Protein AF-A0A7W9YHE8-F1 (afdb_monomer)

Structure (mmCIF, N/CA/C/O backbone):
data_AF-A0A7W9YHE8-F1
#
_entry.id   AF-A0A7W9YHE8-F1
#
loop_
_atom_site.group_PDB
_atom_site.id
_atom_site.type_symbol
_atom_site.label_atom_id
_atom_site.label_alt_id
_atom_site.label_comp_id
_atom_site.label_asym_id
_atom_site.label_entity_id
_atom_site.label_seq_id
_atom_site.pdbx_PDB_ins_code
_atom_site.Cartn_x
_atom_site.Cartn_y
_atom_site.Cartn_z
_atom_site.occupancy
_atom_site.B_iso_or_equiv
_atom_site.auth_seq_id
_atom_site.auth_comp_id
_atom_site.auth_asym_id
_atom_site.auth_atom_id
_atom_site.pdbx_PDB_model_num
ATOM 1 N N . MET A 1 1 ? -5.578 8.410 -25.999 1.00 60.19 1 MET A N 1
ATOM 2 C CA . MET A 1 1 ? -4.246 8.838 -26.480 1.00 60.19 1 MET A CA 1
ATOM 3 C C . MET A 1 1 ? -3.222 8.253 -25.526 1.00 60.19 1 MET A C 1
ATOM 5 O O . MET A 1 1 ? -3.368 8.480 -24.333 1.00 60.19 1 MET A O 1
ATOM 9 N N . VAL A 1 2 ? -2.273 7.448 -26.011 1.00 76.50 2 VAL A N 1
ATOM 10 C CA . VAL A 1 2 ? -1.181 6.925 -25.172 1.00 76.50 2 VAL A CA 1
ATOM 11 C C . VAL A 1 2 ? -0.168 8.052 -24.994 1.00 76.50 2 VAL A C 1
ATOM 13 O O . VAL A 1 2 ? 0.344 8.578 -25.980 1.00 76.50 2 VAL A O 1
ATOM 16 N N . GLN A 1 3 ? 0.066 8.475 -23.753 1.00 88.31 3 GLN A N 1
ATOM 17 C CA . GLN A 1 3 ? 1.071 9.491 -23.456 1.00 88.31 3 GLN A CA 1
ATOM 18 C C . GLN A 1 3 ? 2.448 8.824 -23.458 1.00 88.31 3 GLN A C 1
ATOM 20 O O . GLN A 1 3 ? 2.755 8.028 -22.573 1.00 88.31 3 GLN A O 1
ATOM 25 N N . LEU A 1 4 ? 3.253 9.124 -24.479 1.00 93.69 4 LEU A N 1
ATOM 26 C CA . LEU A 1 4 ? 4.627 8.639 -24.576 1.00 93.69 4 LEU A CA 1
ATOM 27 C C . LEU A 1 4 ? 5.513 9.336 -23.538 1.00 93.69 4 LEU A C 1
ATOM 29 O O . LEU A 1 4 ? 5.332 10.525 -23.266 1.00 93.69 4 LEU A O 1
ATOM 33 N N . VAL A 1 5 ? 6.478 8.600 -22.989 1.00 94.50 5 VAL A N 1
ATOM 34 C CA . VAL A 1 5 ? 7.350 9.073 -21.904 1.00 94.50 5 VAL A CA 1
ATOM 35 C C . VAL A 1 5 ? 8.817 8.788 -22.197 1.00 94.50 5 VAL A C 1
ATOM 37 O O . VAL A 1 5 ? 9.145 7.817 -22.882 1.00 94.50 5 VAL A O 1
ATOM 40 N N . THR A 1 6 ? 9.725 9.605 -21.664 1.00 94.12 6 THR A N 1
ATOM 41 C CA . THR A 1 6 ? 11.155 9.250 -21.648 1.00 94.12 6 THR A CA 1
ATOM 42 C C . THR A 1 6 ? 11.430 8.232 -20.543 1.00 94.12 6 THR A C 1
ATOM 44 O O . THR A 1 6 ? 10.640 8.061 -19.610 1.00 94.12 6 THR A O 1
ATOM 47 N N . LEU A 1 7 ? 12.579 7.548 -20.602 1.00 89.94 7 LEU A N 1
ATOM 48 C CA . LEU A 1 7 ? 12.983 6.639 -19.520 1.00 89.94 7 LEU A CA 1
ATOM 49 C C . LEU A 1 7 ? 13.120 7.360 -18.174 1.00 89.94 7 LEU A C 1
ATOM 51 O O . LEU A 1 7 ? 12.849 6.748 -17.145 1.00 89.94 7 LEU A O 1
ATOM 55 N N . ALA A 1 8 ? 13.522 8.634 -18.175 1.00 90.75 8 ALA A N 1
ATOM 56 C CA . ALA A 1 8 ? 13.624 9.444 -16.966 1.00 90.75 8 ALA A CA 1
ATOM 57 C C . ALA A 1 8 ? 12.246 9.729 -16.355 1.00 90.75 8 ALA A C 1
ATOM 59 O O . ALA A 1 8 ? 12.046 9.490 -15.165 1.00 90.75 8 ALA A O 1
ATOM 60 N N . GLU A 1 9 ? 11.279 10.161 -17.168 1.00 91.88 9 GLU A N 1
ATOM 61 C CA . GLU A 1 9 ? 9.898 10.380 -16.719 1.00 91.88 9 GLU A CA 1
ATOM 62 C C . GLU A 1 9 ? 9.256 9.088 -16.214 1.00 91.88 9 GLU A C 1
ATOM 64 O O . GLU A 1 9 ? 8.644 9.070 -15.147 1.00 91.88 9 GLU A O 1
ATOM 69 N N . TYR A 1 10 ? 9.445 7.989 -16.946 1.00 91.06 10 TYR A N 1
ATOM 70 C CA . TYR A 1 10 ? 8.961 6.678 -16.533 1.00 91.06 10 TYR A CA 1
ATOM 71 C C . TYR A 1 10 ? 9.583 6.241 -15.201 1.00 91.06 10 TYR A C 1
ATOM 73 O O . TYR A 1 10 ? 8.877 5.795 -14.294 1.00 91.06 10 TYR A O 1
ATOM 81 N N . ALA A 1 11 ? 10.904 6.379 -15.061 1.00 88.62 11 ALA A N 1
ATOM 82 C CA . ALA A 1 11 ? 11.611 6.003 -13.847 1.00 88.62 11 ALA A CA 1
ATOM 83 C C . ALA A 1 11 ? 11.129 6.828 -12.648 1.00 88.62 11 ALA A C 1
ATOM 85 O O . ALA A 1 11 ? 10.842 6.248 -11.601 1.00 88.62 11 ALA A O 1
ATOM 86 N N . ALA A 1 12 ? 10.947 8.140 -12.810 1.00 87.00 12 ALA A N 1
ATOM 87 C CA . ALA A 1 12 ? 10.383 9.004 -11.779 1.00 87.00 12 ALA A CA 1
ATOM 88 C C . ALA A 1 12 ? 8.958 8.571 -11.391 1.00 87.00 12 ALA A C 1
ATOM 90 O O . ALA A 1 12 ? 8.679 8.366 -10.211 1.00 87.00 12 ALA A O 1
ATOM 91 N N . ALA A 1 13 ? 8.083 8.333 -12.373 1.00 85.94 13 ALA A N 1
ATOM 92 C CA . ALA A 1 13 ? 6.691 7.943 -12.138 1.00 85.94 13 ALA A CA 1
ATOM 93 C C . ALA A 1 13 ? 6.533 6.556 -11.487 1.00 85.94 13 ALA A C 1
ATOM 95 O O . ALA A 1 13 ? 5.549 6.300 -10.794 1.00 85.94 13 ALA A O 1
ATOM 96 N N . ARG A 1 14 ? 7.485 5.642 -11.713 1.00 85.00 14 ARG A N 1
ATOM 97 C CA . ARG A 1 14 ? 7.463 4.263 -11.191 1.00 85.00 14 ARG A CA 1
ATOM 98 C C . ARG A 1 14 ? 8.449 4.024 -10.049 1.00 85.00 14 ARG A C 1
ATOM 100 O O . ARG A 1 14 ? 8.719 2.869 -9.711 1.00 85.00 14 ARG A O 1
ATOM 107 N N . SER A 1 15 ? 8.999 5.086 -9.465 1.00 81.75 15 SER A N 1
ATOM 108 C CA . SER A 1 15 ? 9.891 4.988 -8.313 1.00 81.75 15 SER A CA 1
ATOM 109 C C . SER A 1 15 ? 9.106 4.582 -7.064 1.00 81.75 15 SER A C 1
ATOM 111 O O . SER A 1 15 ? 8.201 5.311 -6.668 1.00 81.75 15 SER A O 1
ATOM 113 N N . PRO A 1 16 ? 9.435 3.445 -6.419 1.00 70.88 16 PRO A N 1
ATOM 114 C CA . PRO A 1 16 ? 8.767 3.035 -5.185 1.00 70.88 16 PRO A CA 1
ATOM 115 C C . PRO A 1 16 ? 9.013 4.018 -4.044 1.00 70.88 16 PRO A C 1
ATOM 117 O O . PRO A 1 16 ? 8.164 4.187 -3.186 1.00 70.88 16 PRO A O 1
ATOM 120 N N . ASP A 1 17 ? 10.196 4.628 -4.025 1.00 72.00 17 ASP A N 1
ATOM 121 C CA . ASP A 1 17 ? 10.651 5.544 -2.991 1.00 72.00 17 ASP A CA 1
ATOM 122 C C . ASP A 1 17 ? 10.980 6.890 -3.659 1.00 72.00 17 ASP A C 1
ATOM 124 O O . ASP A 1 17 ? 11.891 6.930 -4.495 1.00 72.00 17 ASP A O 1
ATOM 128 N N . PRO A 1 18 ? 10.257 7.980 -3.343 1.00 66.31 18 PRO A N 1
ATOM 129 C CA . PRO A 1 18 ? 10.531 9.292 -3.922 1.00 66.31 18 PRO A CA 1
ATOM 130 C C . PRO A 1 18 ? 11.905 9.844 -3.510 1.00 66.31 18 PRO A C 1
ATOM 132 O O . PRO A 1 18 ? 12.471 10.651 -4.243 1.00 66.31 18 PRO A O 1
ATOM 135 N N . GLU A 1 19 ? 12.479 9.394 -2.387 1.00 72.06 19 GLU A N 1
ATOM 136 C CA . GLU A 1 19 ? 13.826 9.789 -1.952 1.00 72.06 19 GLU A CA 1
ATOM 137 C C . GLU A 1 19 ? 14.930 8.996 -2.668 1.00 72.06 19 GLU A C 1
ATOM 139 O O . GLU A 1 19 ? 16.095 9.400 -2.685 1.00 72.06 19 GLU A O 1
ATOM 144 N N . LYS A 1 20 ? 14.581 7.856 -3.274 1.00 74.38 20 LYS A N 1
ATOM 145 C CA . LYS A 1 20 ? 15.500 6.990 -4.025 1.00 74.38 20 LYS A CA 1
ATOM 146 C C . LYS A 1 20 ? 14.887 6.625 -5.371 1.00 74.38 20 LYS A C 1
ATOM 148 O O . LYS A 1 20 ? 14.496 5.466 -5.572 1.00 74.38 20 LYS A O 1
ATOM 153 N N . PRO A 1 21 ? 14.824 7.595 -6.300 1.00 78.06 21 PRO A N 1
ATOM 154 C CA . PRO A 1 21 ? 14.233 7.355 -7.596 1.00 78.06 21 PRO A CA 1
ATOM 155 C C . PRO A 1 21 ? 14.980 6.252 -8.348 1.00 78.06 21 PRO A C 1
ATOM 157 O O . PRO A 1 21 ? 16.188 6.043 -8.188 1.00 78.06 21 PRO A O 1
ATOM 160 N N . LEU A 1 22 ? 14.243 5.526 -9.182 1.00 82.50 22 LEU A N 1
ATOM 161 C CA . LEU A 1 22 ? 14.817 4.593 -10.135 1.00 82.50 22 LEU A CA 1
ATOM 162 C C . LEU A 1 22 ? 15.782 5.353 -11.048 1.00 82.50 22 LEU A C 1
ATOM 164 O O . LEU A 1 22 ? 15.432 6.358 -11.656 1.00 82.50 22 LEU A O 1
ATOM 168 N N . ASP A 1 23 ? 17.005 4.846 -11.153 1.00 87.88 23 ASP A N 1
ATOM 169 C CA . ASP A 1 23 ? 18.007 5.389 -12.064 1.00 87.88 23 ASP A CA 1
ATOM 170 C C . ASP A 1 23 ? 17.646 4.987 -13.513 1.00 87.88 23 ASP A C 1
ATOM 172 O O . ASP A 1 23 ? 17.607 3.783 -13.816 1.00 87.88 23 ASP A O 1
ATOM 176 N N . PRO A 1 24 ? 17.382 5.954 -14.415 1.00 88.19 24 PRO A N 1
ATOM 177 C CA . PRO A 1 24 ? 16.965 5.672 -15.786 1.00 88.19 24 PRO A CA 1
ATOM 178 C C . PRO A 1 24 ? 18.052 4.974 -16.613 1.00 88.19 24 PRO A C 1
ATOM 180 O O . PRO A 1 24 ? 17.736 4.120 -17.444 1.00 88.19 24 PRO A O 1
ATOM 183 N N . GLU A 1 25 ? 19.334 5.244 -16.361 1.00 87.88 25 GLU A N 1
ATOM 184 C CA . GLU A 1 25 ? 20.444 4.574 -17.046 1.00 87.88 25 GLU A CA 1
ATOM 185 C C . GLU A 1 25 ? 20.609 3.138 -16.551 1.00 87.88 25 GLU A C 1
ATOM 187 O O . GLU A 1 25 ? 20.833 2.205 -17.335 1.00 87.88 25 GLU A O 1
ATOM 192 N N . LYS A 1 26 ? 20.416 2.914 -15.249 1.00 86.38 26 LYS A N 1
ATOM 193 C CA . LYS A 1 26 ? 20.365 1.558 -14.692 1.00 86.38 26 LYS A CA 1
ATOM 194 C C . LYS A 1 26 ? 19.180 0.770 -15.246 1.00 86.38 26 LYS A C 1
ATOM 196 O O . LYS A 1 26 ? 19.348 -0.410 -15.577 1.00 86.38 26 LYS A O 1
ATOM 201 N N . LEU A 1 27 ? 18.014 1.403 -15.378 1.00 86.00 27 LEU A N 1
ATOM 202 C CA . LEU A 1 27 ? 16.831 0.807 -15.996 1.00 86.00 27 LEU A CA 1
ATOM 203 C C . LEU A 1 27 ? 17.129 0.421 -17.448 1.00 86.00 27 LEU A C 1
ATOM 205 O O . LEU A 1 27 ? 16.996 -0.749 -17.811 1.00 86.00 27 LEU A O 1
ATOM 209 N N . ARG A 1 28 ? 17.649 1.360 -18.246 1.00 87.19 28 ARG A N 1
ATOM 210 C CA . ARG A 1 28 ? 18.045 1.127 -19.640 1.00 87.19 28 ARG A CA 1
ATOM 211 C C . ARG A 1 28 ? 19.019 -0.037 -19.770 1.00 87.19 28 ARG A C 1
ATOM 213 O O . ARG A 1 28 ? 18.818 -0.930 -20.591 1.00 87.19 28 ARG A O 1
ATOM 220 N N . ARG A 1 29 ? 20.076 -0.049 -18.953 1.00 86.31 29 ARG A N 1
ATOM 221 C CA . ARG A 1 29 ? 21.097 -1.106 -18.958 1.00 86.31 29 ARG A CA 1
ATOM 222 C C . ARG A 1 29 ? 20.500 -2.464 -18.606 1.00 86.31 29 ARG A C 1
ATOM 224 O O . ARG A 1 29 ? 20.870 -3.463 -19.219 1.00 86.31 29 ARG A O 1
ATOM 231 N N . THR A 1 30 ? 19.585 -2.502 -17.643 1.00 82.94 30 THR A N 1
ATOM 232 C CA . THR A 1 30 ? 18.913 -3.734 -17.212 1.00 82.94 30 THR A CA 1
ATOM 233 C C . THR A 1 30 ? 18.029 -4.279 -18.330 1.00 82.94 30 THR A C 1
ATOM 235 O O . THR A 1 30 ? 18.215 -5.423 -18.739 1.00 82.94 30 THR A O 1
ATOM 238 N N . LEU A 1 31 ? 17.160 -3.445 -18.903 1.00 84.50 31 LEU A N 1
ATOM 239 C CA . LEU A 1 31 ? 16.273 -3.833 -20.000 1.00 84.50 31 LEU A CA 1
ATOM 240 C C . LEU A 1 31 ? 17.053 -4.272 -21.251 1.00 84.50 31 LEU A C 1
ATOM 242 O O . LEU A 1 31 ? 16.737 -5.296 -21.856 1.00 84.50 31 LEU A O 1
ATOM 246 N N . LYS A 1 32 ? 18.144 -3.572 -21.599 1.00 85.44 32 LYS A N 1
ATOM 247 C CA . LYS A 1 32 ? 19.043 -3.992 -22.690 1.00 85.44 32 LYS A CA 1
ATOM 248 C C . LYS A 1 32 ? 19.705 -5.337 -22.409 1.00 85.44 32 LYS A C 1
ATOM 250 O O . LYS A 1 32 ? 19.725 -6.201 -23.280 1.00 85.44 32 LYS A O 1
ATOM 255 N N . ARG A 1 33 ? 20.235 -5.536 -21.196 1.00 83.06 33 ARG A N 1
ATOM 256 C CA . ARG A 1 33 ? 20.891 -6.794 -20.799 1.00 83.06 33 ARG A CA 1
ATOM 257 C C . ARG A 1 33 ? 19.940 -7.985 -20.899 1.00 83.06 33 ARG A C 1
ATOM 259 O O . ARG A 1 33 ? 20.381 -9.082 -21.229 1.00 83.06 33 ARG A O 1
ATOM 266 N N . HIS A 1 34 ? 18.662 -7.765 -20.615 1.00 76.12 34 HIS A N 1
ATOM 267 C CA . HIS A 1 34 ? 17.629 -8.791 -20.680 1.00 76.12 34 HIS A CA 1
ATOM 268 C C . HIS A 1 34 ? 16.970 -8.919 -22.060 1.00 76.12 34 HIS A C 1
ATOM 270 O O . HIS A 1 34 ? 16.129 -9.793 -22.227 1.00 76.12 34 HIS A O 1
ATOM 276 N N . LYS A 1 35 ? 17.390 -8.120 -23.057 1.00 78.88 35 LYS A N 1
ATOM 277 C CA . LYS A 1 35 ? 16.768 -8.041 -24.391 1.00 78.88 35 LYS A CA 1
ATOM 278 C C . LYS A 1 35 ? 15.255 -7.787 -24.326 1.00 78.88 35 LYS A C 1
ATOM 280 O O . LYS A 1 35 ? 14.514 -8.260 -25.177 1.00 78.88 35 LYS A O 1
ATOM 285 N N . THR A 1 36 ? 14.814 -7.047 -23.311 1.00 83.25 36 THR A N 1
ATOM 286 C CA . THR A 1 36 ? 13.406 -6.694 -23.100 1.00 83.25 36 THR A CA 1
ATOM 287 C C . THR A 1 36 ? 13.136 -5.210 -23.300 1.00 83.25 36 THR A C 1
ATOM 289 O O . THR A 1 36 ? 11.987 -4.808 -23.216 1.00 83.25 36 THR A O 1
ATOM 292 N N . LEU A 1 37 ? 14.153 -4.377 -23.568 1.00 87.62 37 LEU A N 1
ATOM 293 C CA . LEU A 1 37 ? 13.927 -2.957 -23.858 1.00 87.62 37 LEU A CA 1
ATOM 294 C C . LEU A 1 37 ? 13.073 -2.820 -25.135 1.00 87.62 37 LEU A C 1
ATOM 296 O O . LEU A 1 37 ? 13.551 -3.245 -26.189 1.00 87.62 37 LEU A O 1
ATOM 300 N N . PRO A 1 38 ? 11.867 -2.227 -25.063 1.00 89.38 38 PRO A N 1
ATOM 301 C CA . PRO A 1 38 ? 11.043 -1.998 -26.242 1.00 89.38 38 PRO A CA 1
ATOM 302 C C . PRO A 1 38 ? 11.693 -0.982 -27.183 1.00 89.38 38 PRO A C 1
ATOM 304 O O . PRO A 1 38 ? 12.528 -0.167 -26.772 1.00 89.38 38 PRO A O 1
ATOM 307 N N . GLU A 1 39 ? 11.303 -1.025 -28.454 1.00 90.12 39 GLU A N 1
ATOM 308 C CA . GLU A 1 39 ? 11.732 -0.022 -29.424 1.00 90.12 39 GLU A CA 1
ATOM 309 C C . GLU A 1 39 ? 11.122 1.348 -29.084 1.00 90.12 39 GLU A C 1
ATOM 311 O O . GLU A 1 39 ? 9.972 1.425 -28.639 1.00 90.12 39 GLU A O 1
ATOM 316 N N . PRO A 1 40 ? 11.885 2.441 -29.246 1.00 92.25 40 PRO A N 1
ATOM 317 C CA . PRO A 1 40 ? 11.346 3.774 -29.049 1.00 92.25 40 PRO A CA 1
ATOM 318 C C . PRO A 1 40 ? 10.307 4.094 -30.130 1.00 92.25 40 PRO A C 1
ATOM 320 O O . PRO A 1 40 ? 10.506 3.809 -31.308 1.00 92.25 40 PRO A O 1
ATOM 323 N N . VAL A 1 41 ? 9.211 4.729 -29.722 1.00 92.69 41 VAL A N 1
ATOM 324 C CA . VAL A 1 41 ? 8.092 5.125 -30.598 1.00 92.69 41 VAL A CA 1
ATOM 325 C C . VAL A 1 41 ? 8.309 6.530 -31.176 1.00 92.69 41 VAL A C 1
ATOM 327 O O . VAL A 1 41 ? 7.653 6.935 -32.132 1.00 92.69 41 VAL A O 1
ATOM 330 N N . GLY A 1 42 ? 9.249 7.290 -30.612 1.00 92.06 42 GLY A N 1
ATOM 331 C CA . GLY A 1 42 ? 9.606 8.618 -31.091 1.00 92.06 42 GLY A CA 1
ATOM 332 C C . GLY A 1 42 ? 10.771 9.216 -30.317 1.00 92.06 42 GLY A C 1
ATOM 333 O O . GLY A 1 42 ? 11.483 8.518 -29.594 1.00 92.06 42 GLY A O 1
ATOM 334 N N . GLU A 1 43 ? 10.935 10.527 -30.445 1.00 94.00 43 GLU A N 1
ATOM 335 C CA . GLU A 1 43 ? 11.985 11.286 -29.776 1.00 94.00 43 GLU A CA 1
ATOM 336 C C . GLU A 1 43 ? 11.444 12.644 -29.317 1.00 94.00 43 GLU A C 1
ATOM 338 O O . GLU A 1 43 ? 10.608 13.252 -29.991 1.00 94.00 43 GLU A O 1
ATOM 343 N N . ARG A 1 44 ? 11.921 13.135 -28.173 1.00 93.25 44 ARG A N 1
ATOM 344 C CA . ARG A 1 44 ? 11.667 14.500 -27.703 1.00 93.25 44 ARG A CA 1
ATOM 345 C C . ARG A 1 44 ? 12.954 15.079 -27.138 1.00 93.25 44 ARG A C 1
ATOM 347 O O . ARG A 1 44 ? 13.456 14.601 -26.128 1.00 93.25 44 ARG A O 1
ATOM 354 N N . GLY A 1 45 ? 13.472 16.115 -27.795 1.00 88.06 45 GLY A N 1
ATOM 355 C CA . GLY A 1 45 ? 14.682 16.814 -27.354 1.00 88.06 45 GLY A CA 1
ATOM 356 C C . GLY A 1 45 ? 15.941 15.940 -27.344 1.00 88.06 45 GLY A C 1
ATOM 357 O O . GLY A 1 45 ? 16.751 16.086 -26.436 1.00 88.06 45 GLY A O 1
ATOM 358 N N . GLY A 1 46 ? 16.102 15.017 -28.299 1.00 89.62 46 GLY A N 1
ATOM 359 C CA . GLY A 1 46 ? 17.229 14.076 -28.306 1.00 89.62 46 GLY A CA 1
ATOM 360 C C . GLY A 1 46 ? 16.999 12.809 -27.482 1.00 89.62 46 GLY A C 1
ATOM 361 O O . GLY A 1 46 ? 17.815 11.888 -27.539 1.00 89.62 46 GLY A O 1
ATOM 362 N N . GLU A 1 47 ? 15.910 12.734 -26.707 1.00 91.00 47 GLU A N 1
ATOM 363 C CA . GLU A 1 47 ? 15.622 11.583 -25.856 1.00 91.00 47 GLU A CA 1
ATOM 364 C C . GLU A 1 47 ? 14.591 10.638 -26.484 1.00 91.00 47 GLU A C 1
ATOM 366 O O . GLU A 1 47 ? 13.519 11.090 -26.900 1.00 91.00 47 GLU A O 1
ATOM 371 N N . PRO A 1 48 ? 14.861 9.319 -26.505 1.00 93.25 48 PRO A N 1
ATOM 372 C CA . PRO A 1 48 ? 13.907 8.340 -26.998 1.00 93.25 48 PRO A CA 1
ATOM 373 C C . PRO A 1 48 ? 12.651 8.303 -26.122 1.00 93.25 48 PRO A C 1
ATOM 375 O O . PRO A 1 48 ? 12.726 8.252 -24.890 1.00 93.25 48 PRO A O 1
ATOM 378 N N . LEU A 1 49 ? 11.500 8.284 -26.785 1.00 94.75 49 LEU A N 1
ATOM 379 C CA . LEU A 1 49 ? 10.184 8.136 -26.185 1.00 94.75 49 LEU A CA 1
ATOM 380 C C . LEU A 1 49 ? 9.715 6.690 -26.278 1.00 94.75 49 LEU A C 1
ATOM 382 O O . LEU A 1 49 ? 9.857 6.043 -27.315 1.00 94.75 49 LEU A O 1
ATOM 386 N N . PHE A 1 50 ? 9.098 6.207 -25.211 1.00 94.06 50 PHE A N 1
ATOM 387 C CA . PHE A 1 50 ? 8.610 4.843 -25.092 1.00 94.06 50 PHE A CA 1
ATOM 388 C C . PHE A 1 50 ? 7.137 4.837 -24.701 1.00 94.06 50 PHE A C 1
ATOM 390 O O . PHE A 1 50 ? 6.642 5.758 -24.043 1.00 94.06 50 PHE A O 1
ATOM 397 N N . ASP A 1 51 ? 6.456 3.761 -25.080 1.00 93.25 51 ASP A N 1
ATOM 398 C CA . ASP A 1 51 ? 5.162 3.426 -24.505 1.00 93.25 51 ASP A CA 1
ATOM 399 C C . ASP A 1 51 ? 5.371 2.966 -23.044 1.00 93.25 51 ASP A C 1
ATOM 401 O O . ASP A 1 51 ? 6.117 2.004 -22.807 1.00 93.25 51 ASP A O 1
ATOM 405 N N . PRO A 1 52 ? 4.755 3.633 -22.049 1.00 91.38 52 PRO A N 1
ATOM 406 C CA . PRO A 1 52 ? 4.876 3.234 -20.650 1.00 91.38 52 PRO A CA 1
ATOM 407 C C . PRO A 1 52 ? 4.371 1.810 -20.389 1.00 91.38 52 PRO A C 1
ATOM 409 O O . PRO A 1 52 ? 4.922 1.135 -19.520 1.00 91.38 52 PRO A O 1
ATOM 412 N N . GLN A 1 53 ? 3.377 1.326 -21.140 1.00 89.06 53 GLN A N 1
ATOM 413 C CA . GLN A 1 53 ? 2.882 -0.041 -20.995 1.00 89.06 53 GLN A CA 1
ATOM 414 C C . GLN A 1 53 ? 3.925 -1.057 -21.471 1.00 89.06 53 GLN A C 1
ATOM 416 O O . GLN A 1 53 ? 4.206 -2.023 -20.765 1.00 89.06 53 GLN A O 1
ATOM 421 N N . ALA A 1 54 ? 4.571 -0.807 -22.612 1.00 89.69 54 ALA A N 1
ATOM 422 C CA . ALA A 1 54 ? 5.642 -1.671 -23.106 1.00 89.69 54 ALA A CA 1
ATOM 423 C C . ALA A 1 54 ? 6.838 -1.707 -22.135 1.00 89.69 54 ALA A C 1
ATOM 425 O O . ALA A 1 54 ? 7.474 -2.747 -21.961 1.00 89.69 54 ALA A O 1
ATOM 426 N N . LEU A 1 55 ? 7.135 -0.589 -21.459 1.00 89.62 55 LEU A N 1
ATOM 427 C CA . LEU A 1 55 ? 8.142 -0.548 -20.393 1.00 89.62 55 LEU A CA 1
ATOM 428 C C . LEU A 1 55 ? 7.711 -1.329 -19.144 1.00 89.62 55 LEU A C 1
ATOM 430 O O . LEU A 1 55 ? 8.540 -2.023 -18.551 1.00 89.62 55 LEU A O 1
ATOM 434 N N . ASP A 1 56 ? 6.439 -1.246 -18.748 1.00 89.38 56 ASP A N 1
ATOM 435 C CA . ASP A 1 56 ? 5.887 -2.032 -17.642 1.00 89.38 56 ASP A CA 1
ATOM 436 C C . ASP A 1 56 ? 5.989 -3.541 -17.940 1.00 89.38 56 ASP A C 1
ATOM 438 O O . ASP A 1 56 ? 6.521 -4.301 -17.124 1.00 89.38 56 ASP A O 1
ATOM 442 N N . GLU A 1 57 ? 5.593 -3.969 -19.140 1.00 86.62 57 GLU A N 1
ATOM 443 C CA . GLU A 1 57 ? 5.703 -5.356 -19.609 1.00 86.62 57 GLU A CA 1
ATOM 444 C C . GLU A 1 57 ? 7.161 -5.834 -19.648 1.00 86.62 57 GLU A C 1
ATOM 446 O O . GLU A 1 57 ? 7.488 -6.900 -19.119 1.00 86.62 57 GLU A O 1
ATOM 451 N N . ALA A 1 58 ? 8.071 -5.012 -20.176 1.00 86.81 58 ALA A N 1
ATOM 452 C CA . ALA A 1 58 ? 9.504 -5.294 -20.239 1.00 86.81 58 ALA A CA 1
ATOM 453 C C . ALA A 1 58 ? 10.160 -5.493 -18.864 1.00 86.81 58 ALA A C 1
ATOM 455 O O . ALA A 1 58 ? 11.170 -6.200 -18.740 1.00 86.81 58 ALA A O 1
ATOM 456 N N . ARG A 1 59 ? 9.593 -4.864 -17.829 1.00 86.19 59 ARG A N 1
ATOM 457 C CA . ARG A 1 59 ? 9.992 -5.032 -16.427 1.00 86.19 59 ARG A CA 1
ATOM 458 C C . ARG A 1 59 ? 9.267 -6.179 -15.725 1.00 86.19 59 ARG A C 1
ATOM 460 O O . ARG A 1 59 ? 9.610 -6.497 -14.586 1.00 86.19 59 ARG A O 1
ATOM 467 N N . GLY A 1 60 ? 8.276 -6.797 -16.362 1.00 82.81 60 GLY A N 1
ATOM 468 C CA . GLY A 1 60 ? 7.414 -7.799 -15.739 1.00 82.81 60 GLY A CA 1
ATOM 469 C C . GLY A 1 60 ? 6.493 -7.196 -14.675 1.00 82.81 60 GLY A C 1
ATOM 470 O O . GLY A 1 60 ? 6.252 -7.812 -13.635 1.00 82.81 60 GLY A O 1
ATOM 471 N N . ILE A 1 61 ? 6.025 -5.962 -14.878 1.00 85.12 61 ILE A N 1
ATOM 472 C CA . ILE A 1 61 ? 4.983 -5.358 -14.048 1.00 85.12 61 ILE A CA 1
ATOM 473 C C . ILE A 1 61 ? 3.643 -5.976 -14.439 1.00 85.12 61 ILE A C 1
ATOM 475 O O . ILE A 1 61 ? 3.154 -5.782 -15.545 1.00 85.12 61 ILE A O 1
ATOM 479 N N . VAL A 1 62 ? 3.054 -6.723 -13.505 1.00 84.12 62 VAL A N 1
ATOM 480 C CA . VAL A 1 62 ? 1.725 -7.318 -13.657 1.00 84.12 62 VAL A CA 1
ATOM 481 C C . VAL A 1 62 ? 0.744 -6.539 -12.772 1.00 84.12 62 VAL A C 1
ATOM 483 O O . VAL A 1 62 ? 1.042 -6.346 -11.588 1.00 84.12 62 VAL A O 1
ATOM 486 N N . PRO A 1 63 ? -0.408 -6.082 -13.298 1.00 85.31 63 PRO A N 1
ATOM 487 C CA . PRO A 1 63 ? -1.436 -5.423 -12.496 1.00 85.31 63 PRO A CA 1
ATOM 488 C C . PRO A 1 63 ? -1.845 -6.269 -11.285 1.00 85.31 63 PRO A C 1
ATOM 490 O O . PRO A 1 63 ? -2.029 -7.479 -11.401 1.00 85.31 63 PRO A O 1
ATOM 493 N N . GLY A 1 64 ? -1.952 -5.638 -10.115 1.00 87.62 64 GLY A N 1
ATOM 494 C CA . GLY A 1 64 ? -2.266 -6.320 -8.855 1.00 87.62 64 GLY A CA 1
ATOM 495 C C . GLY A 1 64 ? -1.104 -7.101 -8.229 1.00 87.62 64 GLY A C 1
ATOM 496 O O . GLY A 1 64 ? -1.293 -7.693 -7.170 1.00 87.62 64 GLY A O 1
ATOM 497 N N . TRP A 1 65 ? 0.096 -7.097 -8.828 1.00 92.62 65 TRP A N 1
ATOM 498 C CA . TRP A 1 65 ? 1.296 -7.720 -8.262 1.00 92.62 65 TRP A CA 1
ATOM 499 C C . TRP A 1 65 ? 2.364 -6.684 -7.915 1.00 92.62 65 TRP A C 1
ATOM 501 O O . TRP A 1 65 ? 2.869 -5.931 -8.760 1.00 92.62 65 TRP A O 1
ATOM 511 N N . VAL A 1 66 ? 2.768 -6.692 -6.650 1.00 92.50 66 VAL A N 1
ATOM 512 C CA . VAL A 1 66 ? 3.690 -5.708 -6.080 1.00 92.50 66 VAL A CA 1
ATOM 513 C C . VAL A 1 66 ? 4.865 -6.396 -5.402 1.00 92.50 66 VAL A C 1
ATOM 515 O O . VAL A 1 66 ? 4.750 -7.503 -4.875 1.00 92.50 66 VAL A O 1
ATOM 518 N N . THR A 1 67 ? 6.031 -5.758 -5.414 1.00 91.56 67 THR A N 1
ATOM 519 C CA . THR A 1 67 ? 7.125 -6.150 -4.523 1.00 91.56 67 THR A CA 1
ATOM 520 C C . THR A 1 67 ? 6.827 -5.633 -3.118 1.00 91.56 67 THR A C 1
ATOM 522 O O . THR A 1 67 ? 6.116 -4.641 -2.943 1.00 91.56 67 THR A O 1
ATOM 525 N N . LEU A 1 68 ? 7.434 -6.252 -2.102 1.00 91.38 68 LEU A N 1
ATOM 526 C CA . LEU A 1 68 ? 7.296 -5.775 -0.722 1.00 91.38 68 LEU A CA 1
ATOM 527 C C . LEU A 1 68 ? 7.721 -4.312 -0.559 1.00 91.38 68 LEU A C 1
ATOM 529 O O . LEU A 1 68 ? 7.147 -3.620 0.267 1.00 91.38 68 LEU A O 1
ATOM 533 N N . ALA A 1 69 ? 8.683 -3.826 -1.349 1.00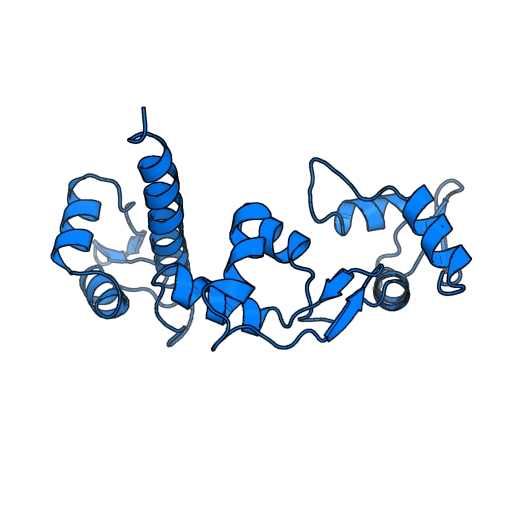 88.44 69 ALA A N 1
ATOM 534 C CA . ALA A 1 69 ? 9.142 -2.442 -1.269 1.00 88.44 69 ALA A CA 1
ATOM 535 C C . ALA A 1 69 ? 8.087 -1.440 -1.762 1.00 88.44 69 ALA A C 1
ATOM 537 O O . ALA A 1 69 ? 7.886 -0.416 -1.117 1.00 88.44 69 ALA A O 1
ATOM 538 N N . GLU A 1 70 ? 7.393 -1.730 -2.868 1.00 89.44 70 GLU A N 1
ATOM 539 C CA . GLU A 1 70 ? 6.322 -0.840 -3.346 1.00 89.44 70 GLU A CA 1
ATOM 540 C C . GLU A 1 70 ? 5.115 -0.896 -2.419 1.00 89.44 70 GLU A C 1
ATOM 542 O O . GLU A 1 70 ? 4.538 0.142 -2.117 1.00 89.44 70 GLU A O 1
ATOM 547 N N . TYR A 1 71 ? 4.780 -2.084 -1.906 1.00 92.06 71 TYR A N 1
ATOM 548 C CA . TYR A 1 71 ? 3.730 -2.217 -0.900 1.00 92.06 71 TYR A CA 1
ATOM 549 C C . TYR A 1 71 ? 4.074 -1.436 0.381 1.00 92.06 71 TYR A C 1
ATOM 551 O O . TYR A 1 71 ? 3.228 -0.730 0.927 1.00 92.06 71 TYR A O 1
ATOM 559 N N . ALA A 1 72 ? 5.335 -1.501 0.829 1.00 90.06 72 ALA A N 1
ATOM 560 C CA . ALA A 1 72 ? 5.824 -0.743 1.979 1.00 90.06 72 ALA A CA 1
ATOM 561 C C . ALA A 1 72 ? 5.625 0.758 1.784 1.00 90.06 72 ALA A C 1
ATOM 563 O O . ALA A 1 72 ? 5.012 1.415 2.622 1.00 90.06 72 ALA A O 1
ATOM 564 N N . ALA A 1 73 ? 6.111 1.277 0.657 1.00 87.19 73 ALA A N 1
ATOM 565 C CA . ALA A 1 73 ? 6.038 2.693 0.349 1.00 87.19 73 ALA A CA 1
ATOM 566 C C . ALA A 1 73 ? 4.590 3.172 0.202 1.00 87.19 73 ALA A C 1
ATOM 568 O O . ALA A 1 73 ? 4.222 4.183 0.797 1.00 87.19 73 ALA A O 1
ATOM 569 N N . LYS A 1 74 ? 3.745 2.405 -0.500 1.00 87.06 74 LYS A N 1
ATOM 570 C CA . LYS A 1 74 ? 2.324 2.724 -0.693 1.00 87.06 74 LYS A CA 1
ATOM 571 C C . LYS A 1 74 ? 1.571 2.868 0.631 1.00 87.06 74 LYS A C 1
ATOM 573 O O . LYS A 1 74 ? 0.695 3.718 0.745 1.00 87.06 74 LYS A O 1
ATOM 578 N N . HIS A 1 75 ? 1.905 2.048 1.626 1.00 86.06 75 HIS A N 1
ATOM 579 C CA . HIS A 1 75 ? 1.194 2.006 2.906 1.00 86.06 75 HIS A CA 1
ATOM 580 C C . HIS A 1 75 ? 1.963 2.637 4.074 1.00 86.06 75 HIS A C 1
ATOM 582 O O . HIS A 1 75 ? 1.551 2.480 5.224 1.00 86.06 75 HIS A O 1
ATOM 588 N N . GLY A 1 76 ? 3.072 3.335 3.805 1.00 83.88 76 GLY A N 1
ATOM 589 C CA . GLY A 1 76 ? 3.893 3.972 4.839 1.00 83.88 76 GLY A CA 1
ATOM 590 C C . GLY A 1 76 ? 4.483 2.984 5.854 1.00 83.88 76 GLY A C 1
ATOM 591 O O . GLY A 1 76 ? 4.681 3.327 7.019 1.00 83.88 76 GLY A O 1
ATOM 592 N N . LEU A 1 77 ? 4.727 1.738 5.442 1.00 85.88 77 LEU A N 1
ATOM 593 C CA . LEU A 1 77 ? 5.313 0.700 6.285 1.00 85.88 77 LEU A CA 1
ATOM 594 C C . LEU A 1 77 ? 6.835 0.707 6.156 1.00 85.88 77 LEU A C 1
ATOM 596 O O . LEU A 1 77 ? 7.389 0.927 5.080 1.00 85.88 77 LEU A O 1
ATOM 600 N N . SER A 1 78 ? 7.534 0.382 7.245 1.00 85.12 78 SER A N 1
ATOM 601 C CA . SER A 1 78 ? 8.977 0.159 7.155 1.00 85.12 78 SER A CA 1
ATOM 602 C C . SER A 1 78 ? 9.267 -1.194 6.478 1.00 85.12 78 SER A C 1
ATOM 604 O O . SER A 1 78 ? 8.601 -2.185 6.803 1.00 85.12 78 SER A O 1
ATOM 606 N N . PRO A 1 79 ? 10.290 -1.300 5.606 1.00 82.56 79 PRO A N 1
ATOM 607 C CA . PRO A 1 79 ? 10.681 -2.581 5.013 1.00 82.56 79 PRO A CA 1
ATOM 608 C C . PRO A 1 79 ? 10.987 -3.659 6.063 1.00 82.56 79 PRO A C 1
ATOM 610 O O . PRO A 1 79 ? 10.557 -4.800 5.923 1.00 82.56 79 PRO A O 1
ATOM 613 N N . ARG A 1 80 ? 11.624 -3.272 7.179 1.00 82.44 80 ARG A N 1
ATOM 614 C CA . ARG A 1 80 ? 11.918 -4.172 8.310 1.00 82.44 80 ARG A CA 1
ATOM 615 C C . ARG A 1 80 ? 10.665 -4.758 8.959 1.00 82.44 80 ARG A C 1
ATOM 617 O O . ARG A 1 80 ? 10.717 -5.866 9.482 1.00 82.44 80 ARG A O 1
ATOM 624 N N . THR A 1 81 ? 9.560 -4.012 8.974 1.00 84.06 81 THR A N 1
ATOM 625 C CA . THR A 1 81 ? 8.278 -4.503 9.493 1.00 84.06 81 THR A CA 1
ATOM 626 C C . THR A 1 81 ? 7.741 -5.608 8.590 1.00 84.06 81 THR A C 1
ATOM 628 O O . THR A 1 81 ? 7.403 -6.680 9.083 1.00 84.06 81 THR A O 1
ATOM 631 N N . LEU A 1 82 ? 7.730 -5.380 7.273 1.00 87.38 82 LEU A N 1
ATOM 632 C CA . LEU A 1 82 ? 7.232 -6.353 6.297 1.00 87.38 82 LEU A CA 1
ATOM 633 C C . LEU A 1 82 ? 8.100 -7.610 6.197 1.00 87.38 82 LEU A C 1
ATOM 635 O O . LEU A 1 82 ? 7.566 -8.689 5.971 1.00 87.38 82 LEU A O 1
ATOM 639 N N . GLU A 1 83 ? 9.414 -7.507 6.407 1.00 86.81 83 GLU A N 1
ATOM 640 C CA . GLU A 1 83 ? 10.326 -8.662 6.396 1.00 86.81 83 GLU A CA 1
ATOM 641 C C . GLU A 1 83 ? 9.997 -9.717 7.466 1.00 86.81 83 GLU A C 1
ATOM 643 O O . GLU A 1 83 ? 10.339 -10.887 7.299 1.00 86.81 83 GLU A O 1
ATOM 648 N N . ARG A 1 84 ? 9.325 -9.331 8.559 1.00 88.88 84 ARG A N 1
ATOM 649 C CA . ARG A 1 84 ? 8.949 -10.253 9.645 1.00 88.88 84 ARG A CA 1
ATOM 650 C C . ARG A 1 84 ? 7.621 -10.958 9.410 1.00 88.88 84 ARG A C 1
ATOM 652 O O . ARG A 1 84 ? 7.447 -12.086 9.869 1.00 88.88 84 ARG A O 1
ATOM 659 N N . TRP A 1 85 ? 6.706 -10.329 8.676 1.00 91.69 85 TRP A N 1
ATOM 660 C CA . TRP A 1 85 ? 5.353 -10.848 8.475 1.00 91.69 85 TRP A CA 1
ATOM 661 C C . TRP A 1 85 ? 5.292 -12.259 7.873 1.00 91.69 85 TRP A C 1
ATOM 663 O O . TRP A 1 85 ? 4.495 -13.041 8.381 1.00 91.69 85 TRP A O 1
ATOM 673 N N . PRO A 1 86 ? 6.135 -12.660 6.896 1.00 92.12 86 PRO A N 1
ATOM 674 C CA . PRO A 1 86 ? 6.122 -14.035 6.396 1.00 92.12 86 PRO A CA 1
ATOM 675 C C . PRO A 1 86 ? 6.384 -15.084 7.482 1.00 92.12 86 PRO A C 1
ATOM 677 O O . PRO A 1 86 ? 5.915 -16.210 7.374 1.00 92.12 86 PRO A O 1
ATOM 680 N N . ARG A 1 87 ? 7.156 -14.731 8.519 1.00 88.94 87 ARG A N 1
ATOM 681 C CA . ARG A 1 87 ? 7.480 -15.627 9.635 1.00 88.94 87 ARG A CA 1
ATOM 682 C C . ARG A 1 87 ? 6.415 -15.587 10.730 1.00 88.94 87 ARG A C 1
ATOM 684 O O . ARG A 1 87 ? 6.104 -16.625 11.301 1.00 88.94 87 ARG A O 1
ATOM 691 N N . GLU A 1 88 ? 5.903 -14.402 11.045 1.00 90.00 88 GLU A N 1
ATOM 692 C CA . GLU A 1 88 ? 4.924 -14.189 12.123 1.00 90.00 88 GLU A CA 1
ATOM 693 C C . GLU A 1 88 ? 3.489 -14.567 11.709 1.00 90.00 88 GLU A C 1
ATOM 695 O O . GLU A 1 88 ? 2.679 -14.921 12.561 1.00 90.00 88 GLU A O 1
ATOM 700 N N . HIS A 1 89 ? 3.195 -14.537 10.406 1.00 90.31 89 HIS A N 1
ATOM 701 C CA . HIS A 1 89 ? 1.868 -14.751 9.816 1.00 90.31 89 HIS A CA 1
ATOM 702 C C . HIS A 1 89 ? 1.934 -15.714 8.622 1.00 90.31 89 HIS A C 1
ATOM 704 O O . HIS A 1 89 ? 1.351 -15.471 7.564 1.00 90.31 89 HIS A O 1
ATOM 710 N N . ALA A 1 90 ? 2.708 -16.793 8.775 1.00 91.44 90 ALA A N 1
ATOM 711 C CA . ALA A 1 90 ? 2.971 -17.767 7.716 1.00 91.44 90 ALA A CA 1
ATOM 712 C C . ALA A 1 90 ? 1.700 -18.470 7.201 1.00 91.44 90 ALA A C 1
ATOM 714 O O . ALA A 1 90 ? 1.646 -18.866 6.041 1.00 91.44 90 ALA A O 1
ATOM 715 N N . ASP A 1 91 ? 0.682 -18.606 8.051 1.00 91.06 91 ASP A N 1
ATOM 716 C CA . ASP A 1 91 ? -0.604 -19.252 7.769 1.00 91.06 91 ASP A CA 1
ATOM 717 C C . ASP A 1 91 ? -1.466 -18.486 6.756 1.00 91.06 91 ASP A C 1
ATOM 719 O O . ASP A 1 91 ? -2.246 -19.088 6.020 1.00 91.06 91 ASP A O 1
ATOM 723 N N . ILE A 1 92 ? -1.298 -17.166 6.691 1.00 90.88 92 ILE A N 1
ATOM 724 C CA . ILE A 1 92 ? -2.059 -16.273 5.807 1.00 90.88 92 ILE A CA 1
ATOM 725 C C . ILE A 1 92 ? -1.183 -15.570 4.766 1.00 90.88 92 ILE A C 1
ATOM 727 O O . ILE A 1 92 ? -1.677 -14.744 3.995 1.00 90.88 92 ILE A O 1
ATOM 731 N N . TRP A 1 93 ? 0.118 -15.870 4.742 1.00 94.38 93 TRP A N 1
ATOM 732 C CA . TRP A 1 93 ? 1.061 -15.218 3.844 1.00 94.38 93 TRP A CA 1
ATOM 733 C C . TRP A 1 93 ? 0.767 -15.573 2.377 1.00 94.38 93 TRP A C 1
ATOM 735 O O . TRP A 1 93 ? 0.638 -16.755 2.044 1.00 94.38 93 TRP A O 1
ATOM 745 N N . PRO A 1 94 ? 0.663 -14.586 1.466 1.00 94.44 94 PRO A N 1
ATOM 746 C CA . PRO A 1 94 ? 0.340 -14.875 0.079 1.00 94.44 94 PRO A CA 1
ATOM 747 C C . PRO A 1 94 ? 1.482 -15.602 -0.636 1.00 94.44 94 PRO A C 1
ATOM 749 O O . PRO A 1 94 ? 2.667 -15.335 -0.414 1.00 94.44 94 PRO A O 1
ATOM 752 N N . GLN A 1 95 ? 1.110 -16.487 -1.560 1.00 93.44 95 GLN A N 1
ATOM 753 C CA . GLN A 1 95 ? 2.066 -17.161 -2.433 1.00 93.44 95 GLN A CA 1
ATOM 754 C C . GLN A 1 95 ? 2.796 -16.132 -3.316 1.00 93.44 95 GLN A C 1
ATOM 756 O O . GLN A 1 95 ? 2.147 -15.250 -3.892 1.00 93.44 95 GLN A O 1
ATOM 761 N N . PRO A 1 96 ? 4.132 -16.222 -3.437 1.00 93.38 96 PRO A N 1
ATOM 762 C CA . PRO A 1 96 ? 4.879 -15.369 -4.346 1.00 93.38 96 PRO A CA 1
ATOM 763 C C . PRO A 1 96 ? 4.551 -15.724 -5.799 1.00 93.38 96 PRO A C 1
ATOM 765 O O . PRO A 1 96 ? 4.349 -16.889 -6.139 1.00 93.38 96 PRO A O 1
ATOM 768 N N . GLY A 1 97 ? 4.541 -14.718 -6.665 1.00 89.19 97 GLY A N 1
ATOM 769 C CA . GLY A 1 97 ? 4.300 -14.884 -8.096 1.00 89.19 97 GLY A CA 1
ATOM 770 C C . GLY A 1 97 ? 5.539 -14.604 -8.938 1.00 89.19 97 GLY A C 1
ATOM 771 O O . GLY A 1 97 ? 6.655 -14.959 -8.537 1.00 89.19 97 GLY A O 1
ATOM 772 N N . PRO A 1 98 ? 5.376 -13.989 -10.126 1.00 84.00 98 PRO A N 1
ATOM 773 C CA . PRO A 1 98 ? 6.483 -13.771 -11.043 1.00 84.00 98 PRO A CA 1
ATOM 774 C C . PRO A 1 98 ? 7.547 -12.862 -10.421 1.00 84.00 98 PRO A C 1
ATOM 776 O O . PRO A 1 98 ? 7.263 -11.959 -9.63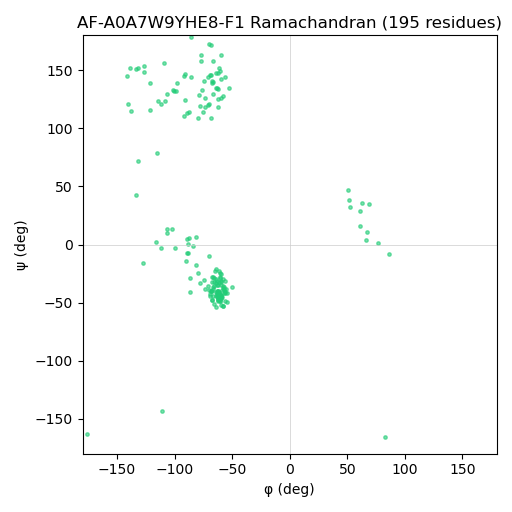3 1.00 84.00 98 PRO A O 1
ATOM 779 N N . LYS A 1 99 ? 8.811 -13.088 -10.777 1.00 85.06 99 LYS A N 1
ATOM 780 C CA . LYS A 1 99 ? 9.891 -12.208 -10.328 1.00 85.06 99 LYS A CA 1
ATOM 781 C C . LYS A 1 99 ? 9.908 -10.939 -11.178 1.00 85.06 99 LYS A C 1
ATOM 783 O O . LYS A 1 99 ? 10.024 -11.034 -12.395 1.00 85.06 99 LYS A O 1
ATOM 788 N N . ARG A 1 100 ? 9.907 -9.772 -10.532 1.00 84.44 100 ARG A N 1
ATOM 789 C CA . ARG A 1 100 ? 10.159 -8.465 -11.161 1.00 84.44 100 ARG A CA 1
ATOM 790 C C . ARG A 1 100 ? 11.525 -7.966 -10.728 1.00 84.44 100 ARG A C 1
ATOM 792 O O . ARG A 1 100 ? 11.788 -7.872 -9.532 1.00 84.44 100 ARG A O 1
ATOM 799 N N . ASP A 1 101 ? 12.417 -7.678 -11.673 1.00 80.31 101 ASP A N 1
ATOM 800 C CA . ASP A 1 101 ? 13.771 -7.185 -11.375 1.00 80.31 101 ASP A CA 1
ATOM 801 C C . ASP A 1 101 ? 14.529 -8.069 -10.350 1.00 80.31 101 ASP A C 1
ATOM 803 O O . ASP A 1 101 ? 15.239 -7.579 -9.471 1.00 80.31 101 ASP A O 1
ATOM 807 N N . ARG A 1 102 ? 14.357 -9.402 -10.446 1.00 80.44 102 ARG A N 1
ATOM 808 C CA . ARG A 1 102 ? 14.869 -10.436 -9.509 1.00 80.44 102 ARG A CA 1
ATOM 809 C C . ARG A 1 102 ? 14.272 -10.411 -8.097 1.00 80.44 102 ARG A C 1
ATOM 811 O O . ARG A 1 102 ? 14.684 -11.214 -7.261 1.00 80.44 102 ARG A O 1
ATOM 818 N N . LYS A 1 103 ? 13.298 -9.546 -7.829 1.00 86.00 103 LYS A N 1
ATOM 819 C CA . LYS A 1 103 ? 12.544 -9.499 -6.575 1.00 86.00 103 LYS A CA 1
ATOM 820 C C . LYS A 1 103 ? 11.290 -10.359 -6.688 1.00 86.00 103 LYS A C 1
ATOM 822 O O . LYS A 1 103 ? 10.686 -10.438 -7.756 1.00 86.00 103 LYS A O 1
ATOM 827 N N . ALA A 1 104 ? 10.903 -10.998 -5.587 1.00 89.94 104 ALA A N 1
ATOM 828 C CA . ALA A 1 104 ? 9.605 -11.657 -5.500 1.00 89.94 104 ALA A CA 1
ATOM 829 C C . ALA A 1 104 ? 8.490 -10.604 -5.553 1.00 89.94 104 ALA A C 1
ATOM 831 O O . ALA A 1 104 ? 8.613 -9.535 -4.945 1.00 89.94 104 ALA A O 1
ATOM 832 N N . THR A 1 105 ? 7.421 -10.918 -6.278 1.00 93.44 105 THR A N 1
ATOM 833 C CA . THR A 1 105 ? 6.175 -10.154 -6.236 1.00 93.44 105 THR A CA 1
ATOM 834 C C . THR A 1 105 ? 5.102 -10.972 -5.539 1.00 93.44 105 THR A C 1
ATOM 836 O O . THR A 1 105 ? 5.181 -12.200 -5.477 1.00 93.44 105 THR A O 1
ATOM 839 N N . PHE A 1 106 ? 4.113 -10.277 -5.001 1.00 95.00 106 PHE A N 1
ATOM 840 C CA . PHE A 1 106 ? 2.992 -10.851 -4.279 1.00 95.00 106 PHE A CA 1
ATOM 841 C C . PHE A 1 106 ? 1.700 -10.203 -4.772 1.00 95.00 106 PHE A C 1
ATOM 843 O O . PHE A 1 106 ? 1.737 -9.037 -5.184 1.00 95.00 106 PHE A O 1
ATOM 850 N N . PRO A 1 107 ? 0.570 -10.925 -4.721 1.00 94.81 107 PRO A N 1
ATOM 851 C CA . PRO A 1 107 ? -0.724 -10.323 -4.985 1.00 94.81 107 PRO A CA 1
ATOM 852 C C . PRO A 1 107 ? -0.990 -9.247 -3.929 1.00 94.81 107 PRO A C 1
ATOM 854 O O . PRO A 1 107 ? -0.930 -9.516 -2.726 1.00 94.81 107 PRO A O 1
ATOM 857 N N . GLU A 1 108 ? -1.282 -8.033 -4.379 1.00 93.56 108 GLU A N 1
ATOM 858 C CA . GLU A 1 108 ? -1.505 -6.871 -3.521 1.00 93.56 108 GLU A CA 1
ATOM 859 C C . GLU A 1 108 ? -2.669 -7.104 -2.553 1.00 93.56 108 GLU A C 1
ATOM 861 O O . GLU A 1 108 ? -2.512 -6.911 -1.350 1.00 93.56 108 GLU A O 1
ATOM 866 N N . GLU A 1 109 ? -3.783 -7.658 -3.041 1.00 90.75 109 GLU A N 1
ATOM 867 C CA . GLU A 1 109 ? -4.922 -8.055 -2.202 1.00 90.75 109 GLU A CA 1
ATOM 868 C C . GLU A 1 109 ? -4.529 -9.066 -1.115 1.00 90.75 109 GLU A C 1
ATOM 870 O O . GLU A 1 109 ? -5.046 -9.042 0.001 1.00 90.75 109 GLU A O 1
ATOM 875 N N . GLY A 1 110 ? -3.596 -9.970 -1.428 1.00 93.06 110 GLY A N 1
ATOM 876 C CA . GLY A 1 110 ? -3.079 -10.934 -0.464 1.00 93.06 110 GLY A CA 1
ATOM 877 C C . GLY A 1 110 ? -2.293 -10.252 0.652 1.00 93.06 110 GLY A C 1
ATOM 878 O O . GLY A 1 110 ? -2.503 -10.566 1.822 1.00 93.06 110 GLY A O 1
ATOM 879 N N . LEU A 1 111 ? -1.436 -9.288 0.305 1.00 93.69 111 LEU A N 1
ATOM 880 C CA . LEU A 1 111 ? -0.715 -8.479 1.289 1.00 93.69 111 LEU A CA 1
ATOM 881 C C . LEU A 1 111 ? -1.665 -7.601 2.113 1.00 93.69 111 LEU A C 1
ATOM 883 O O . LEU A 1 111 ? -1.460 -7.466 3.318 1.00 93.69 111 LEU A O 1
ATOM 887 N N . ASP A 1 112 ? -2.733 -7.075 1.510 1.00 92.31 112 ASP A N 1
ATOM 888 C CA . ASP A 1 112 ? -3.765 -6.310 2.215 1.00 92.31 112 ASP A CA 1
ATOM 889 C C . ASP A 1 112 ? -4.513 -7.134 3.259 1.00 92.31 112 ASP A C 1
ATOM 891 O O . ASP A 1 112 ? -4.731 -6.643 4.370 1.00 92.31 112 ASP A O 1
ATOM 895 N N . ARG A 1 113 ? -4.839 -8.398 2.964 1.00 90.00 113 ARG A N 1
ATOM 896 C CA . ARG A 1 113 ? -5.414 -9.311 3.966 1.00 90.00 113 ARG A CA 1
ATOM 897 C C . ARG A 1 113 ? -4.475 -9.506 5.155 1.00 90.00 113 ARG A C 1
ATOM 899 O O . ARG A 1 113 ? -4.907 -9.394 6.303 1.00 90.00 113 ARG A O 1
ATOM 906 N N . VAL A 1 114 ? -3.185 -9.738 4.893 1.00 92.50 114 VAL A N 1
ATOM 907 C CA . VAL A 1 114 ? -2.184 -9.870 5.964 1.00 92.50 114 VAL A CA 1
ATOM 908 C C . VAL A 1 114 ? -2.084 -8.575 6.766 1.00 92.50 114 VAL A C 1
ATOM 910 O O . VAL A 1 114 ? -2.171 -8.615 7.990 1.00 92.50 114 VAL A O 1
ATOM 913 N N . ARG A 1 115 ? -1.975 -7.416 6.102 1.00 91.69 115 ARG A N 1
ATOM 914 C CA . ARG A 1 115 ? -1.902 -6.105 6.762 1.00 91.69 115 ARG A CA 1
ATOM 915 C C . ARG A 1 115 ? -3.094 -5.870 7.679 1.00 91.69 115 ARG A C 1
ATOM 917 O O . ARG A 1 115 ? -2.890 -5.484 8.828 1.00 91.69 115 ARG A O 1
ATOM 924 N N . ARG A 1 116 ? -4.317 -6.116 7.202 1.00 89.12 116 ARG A N 1
ATOM 925 C CA . ARG A 1 116 ? -5.539 -5.945 7.999 1.00 89.12 116 ARG A CA 1
ATOM 926 C C . ARG A 1 116 ? -5.510 -6.821 9.247 1.00 89.12 116 ARG A C 1
ATOM 928 O O . ARG A 1 116 ? -5.737 -6.319 10.346 1.00 89.12 116 ARG A O 1
ATOM 935 N N . ARG A 1 117 ? -5.111 -8.089 9.104 1.00 86.81 117 ARG A N 1
ATOM 936 C CA . ARG A 1 117 ? -4.958 -9.004 10.241 1.00 86.81 117 ARG A CA 1
ATOM 937 C C . ARG A 1 117 ? -3.913 -8.518 11.245 1.00 86.81 117 ARG A C 1
ATOM 939 O O . ARG A 1 117 ? -4.192 -8.494 12.438 1.00 86.81 117 ARG A O 1
ATOM 946 N N . VAL A 1 118 ? -2.739 -8.103 10.770 1.00 87.38 118 VAL A N 1
ATOM 947 C CA . VAL A 1 118 ? -1.636 -7.594 11.605 1.00 87.38 118 VAL A CA 1
ATOM 948 C C . VAL A 1 118 ? -2.046 -6.334 12.366 1.00 87.38 118 VAL A C 1
ATOM 950 O O . VAL A 1 118 ? -1.735 -6.182 13.547 1.00 87.38 118 VAL A O 1
ATOM 953 N N . GLN A 1 119 ? -2.735 -5.421 11.682 1.00 85.44 119 GLN A N 1
ATOM 954 C CA . GLN A 1 119 ? -3.102 -4.105 12.198 1.00 85.44 119 GLN A CA 1
ATOM 955 C C . GLN A 1 119 ? -4.443 -4.093 12.931 1.00 85.44 119 GLN A C 1
ATOM 957 O O . GLN A 1 119 ? -4.887 -3.025 13.352 1.00 85.44 119 GLN A O 1
ATOM 962 N N . ASN A 1 120 ? -5.078 -5.258 13.113 1.00 83.81 120 ASN A N 1
ATOM 963 C CA . ASN A 1 120 ? -6.405 -5.372 13.712 1.00 83.81 120 ASN A CA 1
ATOM 964 C C . ASN A 1 120 ? -7.405 -4.422 13.030 1.00 83.81 120 ASN A C 1
ATOM 966 O O . ASN A 1 120 ? -8.120 -3.669 13.691 1.00 83.81 120 ASN A O 1
ATOM 970 N N . VAL A 1 121 ? -7.411 -4.422 11.698 1.00 85.69 121 VAL A N 1
ATOM 971 C CA . VAL A 1 121 ? -8.425 -3.768 10.867 1.00 85.69 121 VAL A CA 1
ATOM 972 C C . VAL A 1 121 ? -9.411 -4.857 10.434 1.00 85.69 121 VAL A C 1
ATOM 974 O O . VAL A 1 121 ? -8.955 -5.927 10.021 1.00 85.69 121 VAL A O 1
ATOM 977 N N . PRO A 1 122 ? -10.735 -4.642 10.547 1.00 82.06 122 PRO A N 1
ATOM 978 C CA . PRO A 1 122 ? -11.720 -5.623 10.099 1.00 82.06 122 PRO A CA 1
ATOM 979 C C . PRO A 1 122 ? -11.583 -5.934 8.606 1.00 82.06 122 PRO A C 1
ATOM 981 O O . PRO A 1 122 ? -10.992 -5.163 7.847 1.00 82.06 122 PRO A O 1
ATOM 984 N N . ASP A 1 123 ? -12.170 -7.040 8.161 1.00 80.88 123 ASP A N 1
ATOM 985 C CA . ASP A 1 123 ? -12.315 -7.294 6.729 1.00 80.88 123 ASP A CA 1
ATOM 986 C C . ASP A 1 123 ? -13.233 -6.242 6.083 1.00 80.88 123 ASP A C 1
ATOM 988 O O . ASP A 1 123 ? -14.152 -5.732 6.735 1.00 80.88 123 ASP A O 1
ATOM 992 N N . PRO A 1 124 ? -12.988 -5.876 4.812 1.00 74.31 124 PRO A N 1
ATOM 993 C CA . PRO A 1 124 ? -13.786 -4.863 4.144 1.00 74.31 124 PRO A CA 1
ATOM 994 C C . PRO A 1 124 ? -15.195 -5.411 3.908 1.00 74.31 124 PRO A C 1
ATOM 996 O O . PRO A 1 124 ? -15.408 -6.283 3.070 1.00 74.31 124 PRO A O 1
ATOM 999 N N . VAL A 1 125 ? -16.166 -4.890 4.654 1.00 77.31 125 VAL A N 1
ATOM 1000 C CA . VAL A 1 125 ? -17.593 -5.142 4.434 1.00 77.31 125 VAL A CA 1
ATOM 1001 C C . VAL A 1 125 ? -18.221 -3.841 3.956 1.00 77.31 125 VAL A C 1
ATOM 1003 O O . VAL A 1 125 ? -18.165 -2.846 4.672 1.00 77.31 125 VAL A O 1
ATOM 1006 N N . GLY A 1 126 ? -18.827 -3.844 2.769 1.00 80.19 126 GLY A N 1
ATOM 1007 C CA . GLY A 1 126 ? -19.422 -2.642 2.174 1.00 80.19 126 GLY A CA 1
ATOM 1008 C C . GLY A 1 126 ? -18.412 -1.752 1.442 1.00 80.19 126 GLY A C 1
ATOM 1009 O O . GLY A 1 126 ? -17.303 -2.179 1.119 1.00 80.19 126 GLY A O 1
ATOM 1010 N N . SER A 1 127 ? -18.818 -0.519 1.137 1.00 87.25 127 SER A N 1
ATOM 1011 C CA . SER A 1 127 ? -17.991 0.437 0.396 1.00 87.25 127 SER A CA 1
ATOM 1012 C C . SER A 1 127 ? -17.059 1.206 1.343 1.00 87.25 127 SER A C 1
ATOM 1014 O O . SER A 1 127 ? -17.468 1.557 2.455 1.00 87.25 127 SER A O 1
ATOM 1016 N N . PRO A 1 128 ? -15.819 1.543 0.934 1.00 86.44 128 PRO A N 1
ATOM 1017 C CA . PRO A 1 128 ? -14.976 2.477 1.6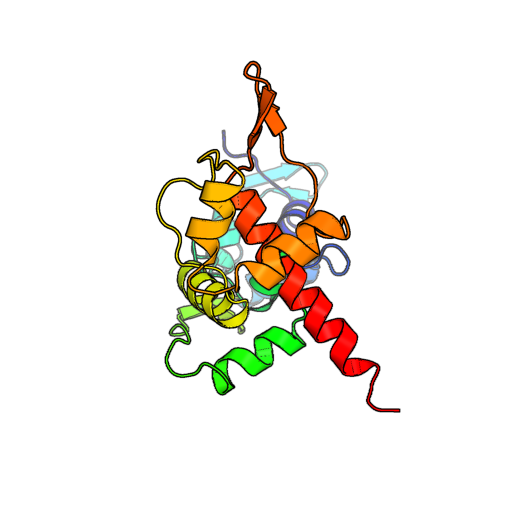86 1.00 86.44 128 PRO A CA 1
ATOM 1018 C C . PRO A 1 128 ? -15.599 3.879 1.802 1.00 86.44 128 PRO A C 1
ATOM 1020 O O . PRO A 1 128 ? -15.284 4.605 2.745 1.00 86.44 128 PRO A O 1
ATOM 1023 N N . GLU A 1 129 ? -16.509 4.234 0.893 1.00 90.44 129 GLU A N 1
ATOM 1024 C CA . GLU A 1 129 ? -17.251 5.500 0.914 1.00 90.44 129 GLU A CA 1
ATOM 1025 C C . GLU A 1 129 ? -18.490 5.458 1.823 1.00 90.44 129 GLU A C 1
ATOM 1027 O O . GLU A 1 129 ? -19.189 6.462 1.955 1.00 90.44 129 GLU A O 1
ATOM 1032 N N . ASP A 1 130 ? -18.778 4.318 2.465 1.00 91.56 130 ASP A N 1
ATOM 1033 C CA . ASP A 1 130 ? -19.875 4.227 3.426 1.00 91.56 13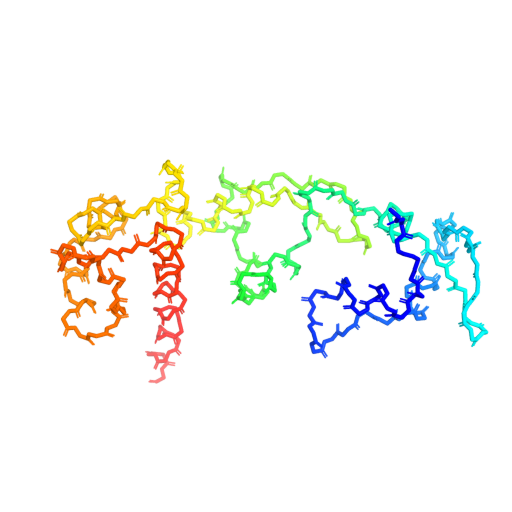0 ASP A CA 1
ATOM 1034 C C . ASP A 1 130 ? -19.642 5.213 4.577 1.00 91.56 130 ASP A C 1
ATOM 1036 O O . ASP A 1 130 ? -18.606 5.178 5.248 1.00 91.56 130 ASP A O 1
ATOM 1040 N N . MET A 1 131 ? -20.633 6.067 4.830 1.00 94.75 131 MET A N 1
ATOM 1041 C CA . MET A 1 131 ? -20.603 7.031 5.926 1.00 94.75 131 MET A CA 1
ATOM 1042 C C . MET A 1 131 ? -21.142 6.386 7.205 1.00 94.75 131 MET A C 1
ATOM 1044 O O . MET A 1 131 ? -22.328 6.071 7.307 1.00 94.75 131 MET A O 1
ATOM 1048 N N . LEU A 1 132 ? -20.277 6.217 8.199 1.00 93.75 132 LEU A N 1
ATOM 1049 C CA . LEU A 1 132 ? -20.594 5.610 9.488 1.00 93.75 132 LEU A CA 1
ATOM 1050 C C . LEU A 1 132 ? -20.784 6.691 10.553 1.00 93.75 132 LEU A C 1
ATOM 1052 O O . LEU A 1 132 ? -19.940 7.574 10.681 1.00 93.75 132 LEU A O 1
ATOM 1056 N N . THR A 1 133 ? -21.852 6.607 11.352 1.00 96.06 133 THR A N 1
ATOM 1057 C CA . THR A 1 133 ? -21.952 7.379 12.606 1.00 96.06 133 THR A CA 1
ATOM 1058 C C . THR A 1 133 ? -20.941 6.857 13.624 1.00 96.06 133 THR A C 1
ATOM 1060 O O . THR A 1 133 ? -20.343 5.799 13.423 1.00 96.06 133 THR A O 1
ATOM 1063 N N . TRP A 1 134 ? -20.773 7.547 14.752 1.00 94.81 134 TRP A N 1
ATOM 1064 C CA . TRP A 1 134 ? -19.899 7.065 15.823 1.00 94.81 134 TRP A CA 1
ATOM 1065 C C . TRP A 1 134 ? -20.284 5.659 16.320 1.00 94.81 134 TRP A C 1
ATOM 1067 O O . TRP A 1 134 ? -19.413 4.805 16.502 1.00 94.81 134 TRP A O 1
ATOM 1077 N N . GLU A 1 135 ? -21.581 5.379 16.477 1.00 94.50 135 GLU A N 1
ATOM 1078 C CA . GLU A 1 135 ? -22.070 4.040 16.827 1.00 94.50 135 GLU A CA 1
ATOM 1079 C C . GLU A 1 135 ? -21.724 3.024 15.734 1.00 94.50 135 GLU A C 1
ATOM 1081 O O . GLU A 1 135 ? -21.270 1.922 16.039 1.00 94.50 135 GLU A O 1
ATOM 1086 N N . GLY A 1 136 ? -21.867 3.409 14.460 1.00 93.88 136 GLY A N 1
ATOM 1087 C CA . GLY A 1 136 ? -21.480 2.582 13.316 1.00 93.88 136 GLY A CA 1
ATOM 1088 C C . GLY A 1 136 ? -19.981 2.272 13.283 1.00 93.88 136 GLY A C 1
ATOM 1089 O O . GLY A 1 136 ? -19.598 1.134 13.023 1.00 93.88 136 GLY A O 1
ATOM 1090 N N . VAL A 1 137 ? -19.130 3.249 13.613 1.00 93.69 137 VAL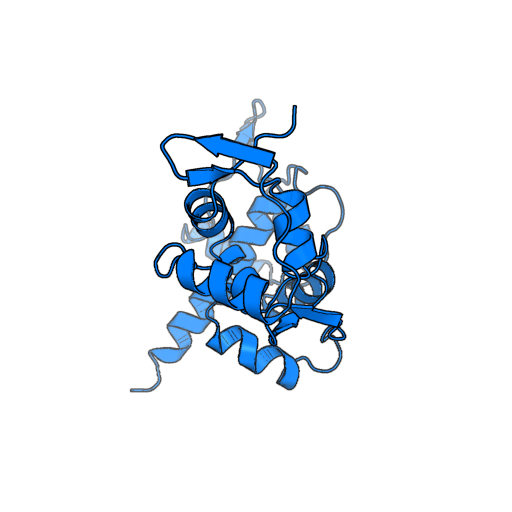 A N 1
ATOM 1091 C CA . VAL A 1 137 ? -17.677 3.065 13.754 1.00 93.69 137 VAL A CA 1
ATOM 1092 C C . VAL A 1 137 ? -17.367 2.071 14.873 1.00 93.69 137 VAL A C 1
ATOM 1094 O O . VAL A 1 137 ? -16.570 1.153 14.675 1.00 93.69 137 VAL A O 1
ATOM 1097 N N . CYS A 1 138 ? -18.007 2.221 16.036 1.00 93.31 138 CYS A N 1
ATOM 1098 C CA . CYS A 1 138 ? -17.802 1.316 17.167 1.00 93.31 138 CYS A CA 1
ATOM 1099 C C . CYS A 1 138 ? -18.252 -0.109 16.836 1.00 93.31 138 CYS A C 1
ATOM 1101 O O . CYS A 1 138 ? -17.515 -1.049 17.115 1.00 93.31 138 CYS A O 1
ATOM 1103 N N . ALA A 1 139 ? -19.413 -0.274 16.200 1.00 92.00 139 ALA A N 1
ATOM 1104 C CA . ALA A 1 139 ? -19.910 -1.579 15.773 1.00 92.00 139 ALA A CA 1
ATOM 1105 C C . ALA A 1 139 ? -18.990 -2.228 14.728 1.00 92.00 139 ALA A C 1
ATOM 1107 O O . ALA A 1 139 ? -18.678 -3.413 14.828 1.00 92.00 139 ALA A O 1
ATOM 1108 N N . TYR A 1 140 ? -18.511 -1.448 13.758 1.00 92.38 140 TYR A N 1
ATOM 1109 C CA . TYR A 1 140 ? -17.601 -1.925 12.719 1.00 92.38 140 TYR A CA 1
ATOM 1110 C C . TYR A 1 140 ? -16.257 -2.402 13.289 1.00 92.38 140 TYR A C 1
ATOM 1112 O O . TYR A 1 140 ? -15.753 -3.446 12.882 1.00 92.38 140 TYR A O 1
ATOM 1120 N N . LEU A 1 141 ? -15.692 -1.672 14.255 1.00 92.44 141 LEU A N 1
ATOM 1121 C CA . LEU A 1 141 ? -14.402 -2.000 14.872 1.00 92.44 141 LEU A CA 1
ATOM 1122 C C . LEU A 1 141 ? -14.504 -2.927 16.090 1.00 92.44 141 LEU A C 1
ATOM 1124 O O . LEU A 1 141 ? -13.474 -3.396 16.575 1.00 92.44 141 LEU A O 1
ATOM 1128 N N . ALA A 1 142 ? -15.708 -3.233 16.578 1.00 90.38 142 ALA A N 1
ATOM 1129 C CA . ALA A 1 142 ? -15.920 -4.095 17.742 1.00 90.38 142 ALA A CA 1
ATOM 1130 C C . ALA A 1 142 ? -15.172 -5.446 17.683 1.00 90.38 142 ALA A C 1
ATOM 1132 O O . ALA A 1 142 ? -14.659 -5.864 18.724 1.00 90.38 142 ALA A O 1
ATOM 1133 N N . PRO A 1 143 ? -15.024 -6.121 16.519 1.00 87.62 143 PRO A N 1
ATOM 1134 C CA . PRO A 1 143 ? -14.283 -7.383 16.444 1.00 87.62 143 PRO A CA 1
ATOM 1135 C C . PRO A 1 143 ? -12.790 -7.267 16.782 1.00 87.62 143 PRO A C 1
ATOM 1137 O O . PRO A 1 143 ? -12.152 -8.270 17.094 1.00 87.62 143 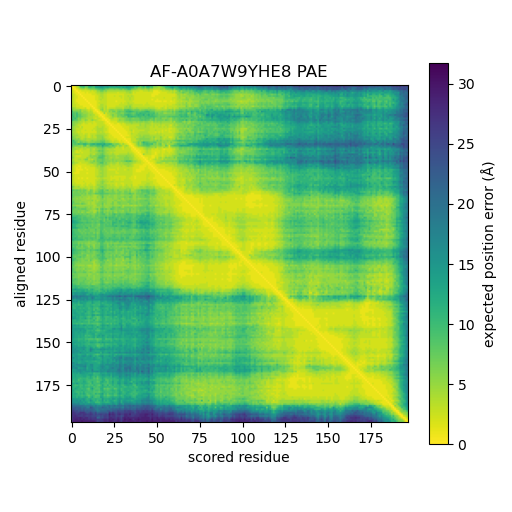PRO A O 1
ATOM 1140 N N . CYS A 1 144 ? -12.210 -6.070 16.681 1.00 86.69 144 CYS A N 1
ATOM 1141 C CA . CYS A 1 144 ? -10.765 -5.867 16.765 1.00 86.69 144 CYS A CA 1
ATOM 1142 C C . CYS A 1 144 ? -10.338 -4.814 17.797 1.00 86.69 144 CYS A C 1
ATOM 1144 O O . CYS A 1 144 ? -9.166 -4.759 18.171 1.00 86.69 144 CYS A O 1
ATOM 1146 N N . THR A 1 145 ? -11.266 -3.976 18.265 1.00 87.56 145 THR A N 1
ATOM 1147 C CA . THR A 1 145 ? -10.996 -2.897 19.216 1.00 87.56 145 THR A CA 1
ATOM 1148 C C . THR A 1 145 ? -12.126 -2.793 20.241 1.00 87.56 145 THR A C 1
ATOM 1150 O O . THR A 1 145 ? -13.264 -2.522 19.861 1.00 87.56 145 THR A O 1
ATOM 1153 N N . PRO A 1 146 ? -11.835 -2.938 21.548 1.00 90.50 146 PRO A N 1
ATOM 1154 C CA . PRO A 1 146 ? -12.841 -2.760 22.590 1.00 90.50 146 PRO A CA 1
ATOM 1155 C C . PRO A 1 146 ? -13.443 -1.351 22.577 1.00 90.50 146 PRO A C 1
ATOM 1157 O O . PRO A 1 146 ? -12.724 -0.359 22.418 1.00 90.50 146 PRO A O 1
ATOM 1160 N N . GLU A 1 147 ? -14.745 -1.242 22.843 1.00 90.75 147 GLU A N 1
ATOM 1161 C CA . GLU A 1 147 ? -15.457 0.043 22.851 1.00 90.75 147 GLU A CA 1
ATOM 1162 C C . GLU A 1 147 ? -14.837 1.054 23.833 1.00 90.75 147 GLU A C 1
ATOM 1164 O O . GLU A 1 147 ? -14.723 2.240 23.529 1.00 90.75 147 GLU A O 1
ATOM 1169 N N . SER A 1 148 ? -14.344 0.593 24.987 1.00 92.12 148 SER A N 1
ATOM 1170 C CA . SER A 1 148 ? -13.635 1.440 25.957 1.00 92.12 148 SER A CA 1
ATOM 1171 C C . SER A 1 148 ? -12.397 2.117 25.358 1.00 92.12 148 SER A C 1
ATOM 1173 O O . SER A 1 148 ? -12.150 3.296 25.610 1.00 92.12 148 SER A O 1
ATOM 1175 N N . THR A 1 149 ? -11.650 1.408 24.506 1.00 92.00 149 THR A N 1
ATOM 1176 C CA . THR A 1 149 ? -10.489 1.956 23.789 1.00 92.00 149 THR A CA 1
ATOM 1177 C C . THR A 1 149 ? -10.924 2.985 22.750 1.00 92.00 149 THR A C 1
ATOM 1179 O O . THR A 1 149 ? -10.290 4.033 22.622 1.00 92.00 149 THR A O 1
ATOM 1182 N N . MET A 1 150 ? -12.026 2.727 22.041 1.00 93.56 150 MET A N 1
ATOM 1183 C CA . MET A 1 150 ? -12.600 3.673 21.079 1.00 93.56 150 MET A CA 1
ATOM 1184 C C . MET A 1 150 ? -13.049 4.968 21.762 1.00 93.56 150 MET A C 1
ATOM 1186 O O . MET A 1 150 ? -12.650 6.057 21.348 1.00 93.56 150 MET A O 1
ATOM 1190 N N . ARG A 1 151 ? -13.796 4.861 22.867 1.00 92.75 151 ARG A N 1
ATOM 1191 C CA . ARG A 1 151 ? -14.224 6.011 23.679 1.00 92.75 151 ARG A CA 1
ATOM 1192 C C . ARG A 1 151 ? -13.038 6.791 24.239 1.00 92.75 151 ARG A C 1
ATOM 1194 O O . ARG A 1 151 ? -13.032 8.019 24.169 1.00 92.75 151 ARG A O 1
ATOM 1201 N N . TYR A 1 152 ? -12.010 6.101 24.736 1.00 92.75 152 TYR A N 1
ATOM 1202 C CA . TYR A 1 152 ? -10.777 6.743 25.189 1.00 92.75 152 TYR A CA 1
ATOM 1203 C C . TYR A 1 152 ? -10.129 7.559 24.064 1.00 92.75 152 TYR A C 1
ATOM 1205 O O . TYR A 1 152 ? -9.926 8.763 24.225 1.00 92.75 152 TYR A O 1
ATOM 1213 N N . ARG A 1 153 ? -9.891 6.944 22.895 1.00 93.12 153 ARG A N 1
ATOM 1214 C CA . ARG A 1 153 ? -9.305 7.628 21.729 1.00 93.12 153 ARG A CA 1
ATOM 1215 C C . ARG A 1 153 ? -10.115 8.859 21.324 1.00 93.12 153 ARG A C 1
ATOM 1217 O O . ARG A 1 153 ? -9.521 9.891 21.027 1.00 93.12 153 ARG A O 1
ATOM 1224 N N . ARG A 1 154 ? -11.448 8.770 21.362 1.00 92.62 154 ARG A N 1
ATOM 1225 C CA . ARG A 1 154 ? -12.346 9.896 21.079 1.00 92.62 154 ARG A CA 1
ATOM 1226 C C . ARG A 1 154 ? -12.199 11.023 22.095 1.00 92.62 154 ARG A C 1
ATOM 1228 O O . ARG A 1 154 ? -11.916 12.151 21.715 1.00 92.62 154 ARG A O 1
ATOM 1235 N N . SER A 1 155 ? -12.332 10.707 23.380 1.00 93.12 155 SER A N 1
ATOM 1236 C CA . SER A 1 155 ? -12.254 11.697 24.464 1.00 93.12 155 SER A CA 1
ATOM 1237 C C . SER A 1 155 ? -10.881 12.369 24.590 1.00 93.12 155 SER A C 1
ATOM 1239 O O . SER A 1 155 ? -10.799 13.527 24.977 1.00 93.12 155 SER A O 1
ATOM 1241 N N . SER A 1 156 ? -9.805 11.665 24.230 1.00 91.12 156 SER A N 1
ATOM 1242 C CA . SER A 1 156 ? -8.428 12.176 24.278 1.00 91.12 156 SER A CA 1
ATOM 1243 C C . SER A 1 156 ? -8.004 12.908 22.998 1.00 91.12 156 SER A C 1
ATOM 1245 O O . SER A 1 156 ? -6.830 13.235 22.848 1.00 91.12 156 SER A O 1
ATOM 1247 N N . GLY A 1 157 ? -8.922 13.115 22.045 1.00 91.12 157 GLY A N 1
ATOM 1248 C CA . GLY A 1 157 ? -8.642 13.785 20.770 1.00 91.12 157 GLY A CA 1
ATOM 1249 C C . GLY A 1 157 ? -7.714 13.006 19.831 1.00 91.12 157 GLY A C 1
ATOM 1250 O O . GLY A 1 157 ? -7.256 13.541 18.827 1.00 91.12 157 GLY A O 1
ATOM 1251 N N . LEU A 1 158 ? -7.431 11.736 20.138 1.00 89.69 158 LEU A N 1
ATOM 1252 C CA . LEU A 1 158 ? -6.630 10.856 19.288 1.00 89.69 158 LEU A CA 1
ATOM 1253 C C . LEU A 1 158 ? -7.423 10.387 18.063 1.00 89.69 158 LEU A C 1
ATOM 1255 O O . LEU A 1 158 ? -6.832 10.114 17.019 1.00 89.69 158 LEU A O 1
ATOM 1259 N N . TRP A 1 159 ? -8.745 10.270 18.211 1.00 92.19 159 TRP A N 1
ATOM 1260 C CA . TRP A 1 159 ? -9.682 10.028 17.121 1.00 92.19 159 TRP A CA 1
ATOM 1261 C C . TRP A 1 159 ? -10.191 11.360 16.578 1.00 92.19 159 TRP A C 1
ATOM 1263 O O . TRP A 1 159 ? -10.950 12.064 17.249 1.00 92.19 159 TRP A O 1
ATOM 1273 N N . GLU A 1 160 ? -9.774 11.693 15.364 1.00 90.69 160 GLU A N 1
ATOM 1274 C CA . GLU A 1 160 ? -10.134 12.953 14.720 1.00 90.69 160 GLU A CA 1
ATOM 1275 C C . GLU A 1 160 ? -11.656 13.112 14.514 1.00 90.69 160 GLU A C 1
ATOM 1277 O O . GLU A 1 160 ? -12.383 12.116 14.391 1.00 90.69 160 GLU A O 1
ATOM 1282 N N . PRO A 1 161 ? -12.165 14.357 14.491 1.00 91.62 161 PRO A N 1
ATOM 1283 C CA . PRO A 1 161 ? -13.548 14.644 14.126 1.00 91.62 161 PRO A CA 1
ATOM 1284 C C . PRO A 1 161 ? -13.916 14.110 12.738 1.00 91.62 161 PRO A C 1
ATOM 1286 O O . PRO A 1 161 ? -13.090 14.100 11.829 1.00 91.62 161 PRO A O 1
ATOM 1289 N N . GLY A 1 162 ? -15.154 13.653 12.601 1.00 91.69 162 GLY A N 1
ATOM 1290 C CA . GLY A 1 162 ? -15.767 13.264 11.339 1.00 91.69 162 GLY A CA 1
ATOM 1291 C C . GLY A 1 162 ? -16.390 14.455 10.618 1.00 91.69 162 GLY A C 1
ATOM 1292 O O . GLY A 1 162 ? -16.405 15.588 11.102 1.00 91.69 162 GLY A O 1
ATOM 1293 N N . GLU A 1 163 ? -16.939 14.183 9.442 1.00 94.31 163 GLU A N 1
ATOM 1294 C CA . GLU A 1 163 ? -17.712 15.145 8.670 1.00 94.31 163 GLU A CA 1
ATOM 1295 C C . GLU A 1 163 ? -19.083 15.342 9.329 1.00 94.31 163 GLU A C 1
ATOM 1297 O O . GLU A 1 163 ? -19.815 14.382 9.578 1.00 94.31 163 GLU A O 1
ATOM 1302 N N . VAL A 1 164 ? -19.450 16.590 9.617 1.00 93.50 164 VAL A N 1
ATOM 1303 C CA . VAL A 1 164 ? -20.765 16.914 10.181 1.00 93.50 164 VAL A CA 1
ATOM 1304 C C . VAL A 1 164 ? -21.742 17.158 9.038 1.00 93.50 164 VAL A C 1
ATOM 1306 O O . VAL A 1 164 ? -21.601 18.120 8.284 1.00 93.50 164 VAL A O 1
ATOM 1309 N N . GLY A 1 165 ? -22.731 16.272 8.906 1.00 88.94 165 GLY A N 1
ATOM 1310 C CA . GLY A 1 165 ? -23.782 16.393 7.899 1.00 88.94 165 GLY A CA 1
ATOM 1311 C C . GLY A 1 165 ? -24.754 17.545 8.176 1.00 88.94 165 GLY A C 1
ATOM 1312 O O . GLY A 1 165 ? -24.755 18.154 9.247 1.00 88.94 165 GLY A O 1
ATOM 1313 N N . ALA A 1 166 ? -25.645 17.818 7.219 1.00 88.69 166 ALA A N 1
ATOM 1314 C CA . ALA A 1 166 ? -26.692 18.840 7.357 1.00 88.69 166 ALA A CA 1
ATOM 1315 C C . ALA A 1 166 ? -27.650 18.574 8.538 1.00 88.69 166 ALA A C 1
ATOM 1317 O O . ALA A 1 166 ? -28.217 19.500 9.113 1.00 88.69 166 ALA A O 1
ATOM 1318 N N . ASP A 1 167 ? -27.787 17.311 8.933 1.00 93.31 167 ASP A N 1
ATOM 1319 C CA . ASP A 1 167 ? -28.549 16.848 10.093 1.00 93.31 167 ASP A CA 1
ATOM 1320 C C . ASP A 1 167 ? -27.793 16.984 11.425 1.00 93.31 167 ASP A C 1
ATOM 1322 O O . ASP A 1 167 ? -28.279 16.535 12.461 1.00 93.31 167 ASP A O 1
ATOM 1326 N N . ARG A 1 168 ? -26.610 17.613 11.412 1.00 93.06 168 ARG A N 1
ATOM 1327 C CA . ARG A 1 168 ? -25.705 17.766 12.561 1.00 93.06 168 ARG A CA 1
ATOM 1328 C C . ARG A 1 168 ? -25.200 16.441 13.135 1.00 93.06 168 ARG A C 1
ATOM 1330 O O . ARG A 1 168 ? -24.659 16.430 14.238 1.00 93.06 168 ARG A O 1
ATOM 1337 N N . VAL A 1 169 ? -25.339 15.343 12.394 1.00 94.62 169 VAL A N 1
ATOM 1338 C CA . VAL A 1 169 ? -24.766 14.052 12.771 1.00 94.62 169 VAL A CA 1
ATOM 1339 C C . VAL A 1 169 ? -23.379 13.939 12.155 1.00 94.62 169 VAL A C 1
ATOM 1341 O O . VAL A 1 169 ? -23.192 14.074 10.943 1.00 94.62 169 VAL A O 1
ATOM 1344 N N . GLU A 1 170 ? -22.405 13.690 13.019 1.00 95.12 170 GLU A N 1
ATOM 1345 C CA . GLU A 1 170 ? -21.019 13.458 12.643 1.00 95.12 170 GLU A CA 1
ATOM 1346 C C . GLU A 1 170 ? -20.843 12.046 12.077 1.00 95.12 170 GLU A C 1
ATOM 1348 O O . GLU A 1 170 ? -21.340 11.062 12.639 1.00 95.12 170 GLU A O 1
ATOM 1353 N N . ARG A 1 171 ? -20.144 11.949 10.946 1.00 96.69 171 ARG A N 1
ATOM 1354 C CA . ARG A 1 171 ? -19.930 10.700 10.223 1.00 96.69 171 ARG A CA 1
ATOM 1355 C C . ARG A 1 171 ? -18.507 10.586 9.693 1.00 96.69 171 ARG A C 1
ATOM 1357 O O . ARG A 1 171 ? -17.870 11.577 9.357 1.00 96.69 171 ARG A O 1
ATOM 1364 N N . TRP A 1 172 ? -18.028 9.358 9.555 1.00 95.88 172 TRP A N 1
ATOM 1365 C CA . TRP A 1 172 ? -16.724 9.041 8.980 1.00 95.88 172 TRP A CA 1
ATOM 1366 C C . TRP A 1 172 ? -16.899 8.130 7.778 1.00 95.88 172 TRP A C 1
ATOM 1368 O O . TRP A 1 172 ? -17.659 7.165 7.843 1.00 95.88 172 TRP A O 1
ATOM 1378 N N . ARG A 1 173 ? -16.137 8.379 6.714 1.00 95.06 173 ARG A N 1
ATOM 1379 C CA . ARG A 1 173 ? -15.976 7.394 5.641 1.00 95.06 173 ARG A CA 1
ATOM 1380 C C . ARG A 1 173 ? -15.304 6.148 6.201 1.00 95.06 173 ARG A C 1
ATOM 1382 O O . ARG A 1 173 ? -14.295 6.259 6.901 1.00 95.06 173 ARG A O 1
ATOM 1389 N N . ARG A 1 174 ? -15.806 4.962 5.864 1.00 93.06 174 ARG A N 1
ATOM 1390 C CA . ARG A 1 174 ? -15.228 3.685 6.309 1.00 93.06 174 ARG A CA 1
ATOM 1391 C C . ARG A 1 174 ? -13.744 3.560 5.957 1.00 93.06 174 ARG A C 1
ATOM 1393 O O . ARG A 1 174 ? -12.959 3.151 6.806 1.00 93.06 174 ARG A O 1
ATOM 1400 N N . GLY A 1 175 ? -13.340 3.976 4.756 1.00 90.31 175 GLY A N 1
ATOM 1401 C CA . GLY A 1 175 ? -11.929 3.981 4.353 1.00 90.31 175 GLY A CA 1
ATOM 1402 C C . GLY A 1 175 ? -11.054 4.798 5.310 1.00 90.31 175 GLY A C 1
ATOM 1403 O O . GLY A 1 175 ? -9.968 4.366 5.690 1.00 90.31 175 GLY A O 1
ATOM 1404 N N . ARG A 1 176 ? -11.575 5.925 5.809 1.00 93.00 176 ARG A N 1
ATOM 1405 C CA . ARG A 1 176 ? -10.874 6.750 6.795 1.00 93.00 176 ARG A CA 1
ATOM 1406 C C . ARG A 1 176 ? -10.795 6.088 8.171 1.00 93.00 176 ARG A C 1
ATOM 1408 O O . ARG A 1 176 ? -9.783 6.206 8.857 1.00 93.00 176 ARG A O 1
ATOM 1415 N N . VAL A 1 177 ? -11.834 5.359 8.571 1.00 92.75 177 VAL A N 1
ATOM 1416 C CA . VAL A 1 177 ? -11.839 4.561 9.809 1.00 92.75 177 VAL A CA 1
ATOM 1417 C C . VAL A 1 177 ? -10.752 3.480 9.765 1.00 92.75 177 VAL A C 1
ATOM 1419 O O . VAL A 1 177 ? -10.011 3.330 10.739 1.00 92.75 177 VAL A O 1
ATOM 1422 N N . ASP A 1 178 ? -10.609 2.783 8.631 1.00 91.06 178 ASP A N 1
ATOM 1423 C CA . ASP A 1 178 ? -9.550 1.787 8.407 1.00 91.06 178 ASP A CA 1
ATOM 1424 C C . ASP A 1 178 ? -8.150 2.422 8.531 1.00 91.06 178 ASP A C 1
ATOM 1426 O O . ASP A 1 178 ? -7.282 1.888 9.227 1.00 91.06 178 ASP A O 1
ATOM 1430 N N . GLU A 1 179 ? -7.933 3.587 7.908 1.00 88.69 179 GLU A N 1
ATOM 1431 C CA . GLU A 1 179 ? -6.669 4.338 7.985 1.00 88.69 179 GLU A CA 1
ATOM 1432 C C . GLU A 1 179 ? -6.316 4.754 9.417 1.00 88.69 179 GLU A C 1
ATOM 1434 O O . GLU A 1 179 ? -5.177 4.574 9.860 1.00 88.69 179 GLU A O 1
ATOM 1439 N N . LEU A 1 180 ? -7.285 5.295 10.161 1.00 90.62 180 LEU A N 1
ATOM 1440 C CA . LEU A 1 180 ? -7.083 5.706 11.550 1.00 90.62 180 LEU A CA 1
ATOM 1441 C C . LEU A 1 180 ? -6.724 4.510 12.430 1.00 90.62 180 LEU A C 1
ATOM 1443 O O . LEU A 1 180 ? -5.776 4.588 13.219 1.00 90.62 180 LEU A O 1
ATOM 1447 N N . GLN A 1 181 ? -7.437 3.393 12.266 1.00 90.69 181 GLN A N 1
ATOM 1448 C CA . GLN A 1 181 ? -7.171 2.157 12.994 1.00 90.69 181 GLN A CA 1
ATOM 1449 C C . GLN A 1 181 ? -5.759 1.624 12.709 1.00 90.69 181 GLN A C 1
ATOM 1451 O O . GLN A 1 181 ? -4.997 1.374 13.649 1.00 90.69 181 GLN A O 1
ATOM 1456 N N . ALA A 1 182 ? -5.372 1.540 11.435 1.00 86.75 182 ALA A N 1
ATOM 1457 C CA . ALA A 1 182 ? -4.019 1.169 11.025 1.00 86.75 182 ALA A CA 1
ATOM 1458 C C . ALA A 1 182 ? -2.953 2.110 11.623 1.00 86.75 182 ALA A C 1
ATOM 1460 O O . ALA A 1 182 ? -1.919 1.665 12.134 1.00 86.75 182 ALA A O 1
ATOM 1461 N N . GLY A 1 183 ? -3.225 3.417 11.636 1.00 85.81 183 GLY A N 1
ATOM 1462 C CA . GLY A 1 183 ? -2.350 4.428 12.226 1.00 85.81 183 GLY A CA 1
ATOM 1463 C C . GLY A 1 183 ? -2.151 4.267 13.738 1.00 85.81 183 GLY A C 1
ATOM 1464 O O . GLY A 1 183 ? -1.057 4.523 14.250 1.00 85.81 183 GLY A O 1
ATOM 1465 N N . PHE A 1 184 ? -3.164 3.816 14.487 1.00 87.81 184 PHE A N 1
ATOM 1466 C CA . PHE A 1 184 ? -2.999 3.514 15.915 1.00 87.81 184 PHE A CA 1
ATOM 1467 C C . PHE A 1 184 ? -2.070 2.334 16.163 1.00 87.81 184 PHE A C 1
ATOM 1469 O O . PHE A 1 184 ? -1.264 2.393 17.092 1.00 87.81 184 PHE A O 1
ATOM 1476 N N . TRP A 1 185 ? -2.134 1.300 15.325 1.00 82.94 185 TRP A N 1
ATOM 1477 C CA . TRP A 1 185 ? -1.214 0.171 15.418 1.00 82.94 185 TRP A CA 1
ATOM 1478 C C . TRP A 1 185 ? 0.240 0.610 15.197 1.00 82.94 185 TRP A 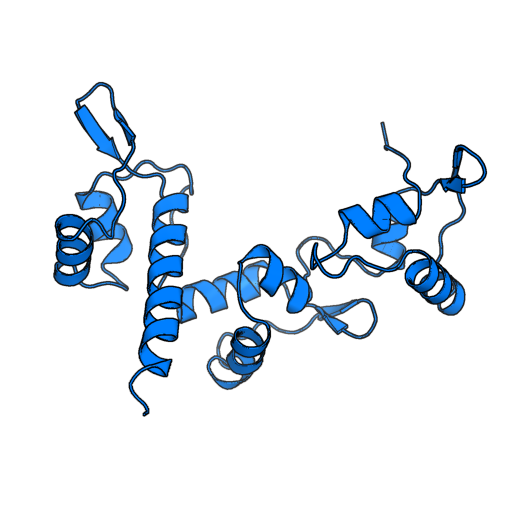C 1
ATOM 1480 O O . TRP A 1 185 ? 1.117 0.293 16.005 1.00 82.94 185 TRP A O 1
ATOM 1490 N N . LEU A 1 186 ? 0.483 1.427 14.164 1.00 78.69 186 LEU A N 1
ATOM 1491 C CA . LEU A 1 186 ? 1.815 1.969 13.869 1.00 78.69 186 LEU A CA 1
ATOM 1492 C C . LEU A 1 186 ? 2.365 2.809 15.035 1.00 78.69 186 LEU A C 1
ATOM 1494 O O . LEU A 1 186 ? 3.522 2.647 15.427 1.00 78.69 186 LEU A O 1
ATOM 1498 N N . ARG A 1 187 ? 1.526 3.660 15.642 1.00 79.75 187 ARG A N 1
ATOM 1499 C CA . ARG A 1 187 ? 1.906 4.479 16.809 1.00 79.75 187 ARG A CA 1
ATOM 1500 C C . ARG A 1 187 ? 2.164 3.645 18.065 1.00 79.75 187 ARG A C 1
ATOM 1502 O O . ARG A 1 187 ? 3.122 3.924 18.783 1.00 79.75 187 ARG A O 1
ATOM 1509 N N . GLY A 1 188 ? 1.358 2.611 18.310 1.00 71.62 188 GLY A N 1
ATOM 1510 C CA . GLY A 1 188 ? 1.550 1.686 19.430 1.00 71.62 188 GLY A CA 1
ATOM 1511 C C . GLY A 1 188 ? 2.908 0.981 19.371 1.00 71.62 188 GLY A C 1
ATOM 1512 O O . GLY A 1 188 ? 3.638 0.966 20.361 1.00 71.62 188 GLY A O 1
ATOM 1513 N N . LYS A 1 189 ? 3.305 0.501 18.184 1.00 62.41 189 LYS A N 1
ATOM 1514 C CA . LYS A 1 189 ? 4.615 -0.138 17.968 1.00 62.41 189 LYS A CA 1
ATOM 1515 C C . LYS A 1 189 ? 5.795 0.823 18.122 1.00 62.41 189 LYS A C 1
ATOM 1517 O O . LYS A 1 189 ? 6.826 0.436 18.667 1.00 62.41 189 LYS A O 1
ATOM 1522 N N . ALA A 1 190 ? 5.649 2.078 17.698 1.00 60.88 190 ALA A N 1
ATOM 1523 C CA . ALA A 1 190 ? 6.684 3.093 17.896 1.00 60.88 190 ALA A CA 1
ATOM 1524 C C . ALA A 1 190 ? 6.907 3.438 19.386 1.00 60.88 190 ALA A C 1
ATOM 1526 O O . ALA A 1 190 ? 8.016 3.806 19.775 1.00 60.88 190 ALA A O 1
ATOM 1527 N N . GLY A 1 191 ? 5.872 3.302 20.227 1.00 52.50 191 GLY A N 1
ATOM 1528 C CA . GLY A 1 191 ? 5.947 3.528 21.674 1.00 52.50 191 GLY A CA 1
ATOM 1529 C C . GLY A 1 191 ? 6.579 2.377 22.469 1.00 52.50 191 GLY A C 1
ATOM 1530 O O . GLY A 1 191 ? 7.276 2.636 23.450 1.00 52.50 191 GLY A O 1
ATOM 1531 N N . GLU A 1 192 ? 6.396 1.123 22.040 1.00 50.09 192 GLU A N 1
ATOM 1532 C CA . GLU A 1 192 ? 6.994 -0.056 22.698 1.00 50.09 192 GLU A CA 1
ATOM 1533 C C . GLU A 1 192 ? 8.532 -0.035 22.661 1.00 50.09 192 GLU A C 1
ATOM 1535 O O . GLU A 1 192 ? 9.175 -0.454 23.619 1.00 50.09 192 GLU A O 1
ATOM 1540 N N . GLY A 1 193 ? 9.137 0.542 21.617 1.00 41.47 193 GLY A N 1
ATOM 1541 C CA . GLY A 1 193 ? 10.596 0.670 21.502 1.00 41.47 193 GLY A CA 1
ATOM 1542 C C . GLY A 1 193 ? 11.249 1.671 22.468 1.00 41.47 193 GLY A C 1
ATOM 1543 O O . GLY A 1 193 ? 12.472 1.702 22.553 1.00 41.47 193 GLY A O 1
ATOM 1544 N N . LYS A 1 194 ? 10.471 2.491 23.193 1.00 42.09 194 LYS A N 1
ATOM 1545 C CA . LYS A 1 194 ? 10.994 3.499 24.139 1.00 42.09 194 LYS A CA 1
ATOM 1546 C C . LYS A 1 194 ? 10.971 3.067 25.609 1.00 42.09 194 LYS A C 1
ATOM 1548 O O . LYS A 1 194 ? 11.437 3.826 26.449 1.00 42.09 194 LYS A O 1
ATOM 1553 N N . ARG A 1 195 ? 10.437 1.884 25.943 1.00 42.94 195 ARG A N 1
ATOM 1554 C CA . ARG A 1 195 ? 10.401 1.364 27.330 1.00 42.94 195 ARG A CA 1
ATOM 1555 C C . ARG A 1 195 ? 11.457 0.294 27.627 1.00 42.94 195 ARG A C 1
ATOM 1557 O O . ARG A 1 195 ? 11.381 -0.369 28.654 1.00 42.94 195 ARG A O 1
ATOM 1564 N N . SER A 1 196 ? 12.440 0.133 26.748 1.00 42.34 196 SER A N 1
ATOM 1565 C CA . SER A 1 196 ? 13.618 -0.704 26.985 1.00 42.34 196 SER A CA 1
ATOM 1566 C C . SER A 1 196 ? 14.853 0.192 27.021 1.00 42.34 196 SER A C 1
ATOM 1568 O O . SER A 1 196 ? 15.556 0.328 26.023 1.00 42.34 196 SER A O 1
ATOM 1570 N N . GLY A 1 197 ? 15.049 0.860 28.154 1.00 35.59 197 GLY A N 1
ATOM 1571 C CA . GLY A 1 197 ? 16.193 1.712 28.468 1.00 35.59 197 GLY A CA 1
ATOM 1572 C C . GLY A 1 197 ? 16.237 1.950 29.963 1.00 35.59 197 GLY A C 1
ATOM 1573 O O . GLY A 1 197 ? 15.180 2.361 30.490 1.00 35.59 197 GLY A O 1
#

Foldseek 3Di:
DQDWDFLVRLQCVPALDNVDTRDSVVLVVVLVVVVQDDDFPDDDPNTGTDRSVSSCVSQVNDPQKDFLSSLCSVLVHDSVVVVCLCVVPVVQQFDWDDDGPNTTIGRSVSVVVSLCVLLLNDDDDDDLQDWAFLVRLCVRSVVRDPVVRSVVCVVVCVDPWADQDPVRTGTHRNVVSRSSSSVVSVVVVVVVVPPPD

Nearest PDB structures (foldseek):
  8qfc-assembly1_B  TM=2.009E-01  e=7.155E-02  Homo sapiens
  8oj5-assembly1_A  TM=1.893E-01  e=7.986E-02  Homo sapiens
  6ghb-assembly1_B  TM=4.268E-01  e=2.277E+00  Geobacillus kaustophilus HTA426

Mean predicted aligned error: 8.48 Å

Solvent-accessible surface area (backbone atoms only — not comparable to full-atom values): 11297 Å² total; per-residue (Å²): 132,88,75,68,34,37,56,57,58,47,22,58,76,68,28,57,38,87,92,57,54,48,54,38,66,61,49,52,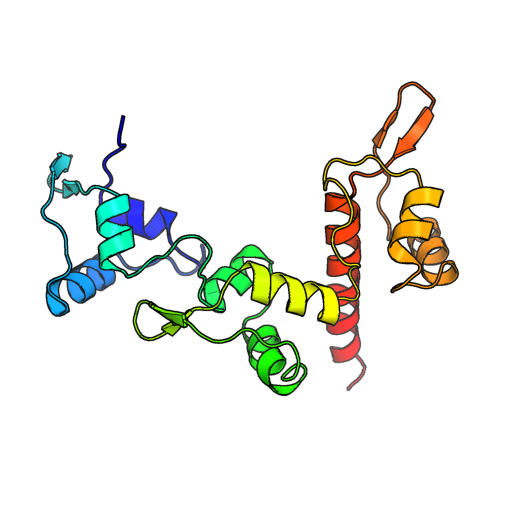50,51,26,54,76,68,74,35,57,66,77,62,80,47,70,59,95,90,38,56,19,29,53,60,65,54,52,34,53,46,48,52,59,47,90,66,48,36,38,68,62,43,52,17,49,77,67,74,46,55,64,76,61,60,71,45,42,59,74,78,40,54,91,62,49,59,69,70,56,68,61,34,90,87,36,64,18,30,47,43,70,37,51,48,55,43,49,26,60,76,34,50,35,70,80,92,75,79,57,50,78,41,72,30,38,68,68,48,48,47,63,64,39,47,91,61,42,58,62,69,58,54,52,48,32,44,77,71,61,72,44,73,87,53,54,66,44,99,84,70,49,48,25,36,40,41,48,57,53,48,51,52,44,40,50,51,42,56,51,52,58,63,54,61,70,71,76,76,123

Organism: NCBI:txid1472723

Radius of gyration: 21.51 Å; Cα contacts (8 Å, |Δi|>4): 227; chains: 1; bounding box: 50×38×60 Å

Secondary structure (DSSP, 8-state):
----EEHHHHHHHT-S-TTSPPPHHHHHHHHHHTT-PPPP-EEETTEEEE-HHHHHHHTT--TTEEEHHHHHHHTT--HHHHHHHHHHSTTTPPPP-SEETTEEEEEHHHHHHHHHHHTTPPP--S-TT-EEEHHHHHHHHTTTS-HHHHHHHHHTT-S---EE-TTS-EEEEHHHHHHHHHHHHHHHHHHHTTS--

pLDDT: mean 86.51, std 10.36, range [35.59, 96.69]

Sequence (197 aa):
MVQLVTLAEYAAARSPDPEKPLDPEKLRRTLKRHKTLPEPVGERGGEPLFDPQALDEARGIVPGWVTLAEYAAKHGLSPRTLERWPREHADIWPQPGPKRDRKATFPEEGLDRVRRRVQNVPDPVGSPEDMLTWEGVCAYLAPCTPESTMRYRRSSGLWEPGEVGADRVERWRRGRVDELQAGFWLRGKAGEGKRSG

=== Feature glossary ===
A reading guide for the features in this record.

Start from the sequence.

  · Sequence gives the chain of amino acids in standard one-letter code (A=alanine, C=cysteine, …, Y=tyrosine), read N→C. It is the only feature that is directly encoded by the gene; all structural features are derived from the folded form of this sequence.

Fold it, and you get atomic coordinates and the backbone conformation that goes with them.

  · The mmCIF table is the protein's shape written out atom by atom. For each backbone N, Cα, C, and carbonyl O, it records an (x, y, z) coordinate triple in Å plus the residue type, chain letter, and residue number.

  · Backbone dihedral angles. Every residue except chain termini has a φ (preceding-C → N → Cα → C) and a ψ (N → Cα → C → next-N). They are reported in degrees following the IUPAC sign convention. Secondary structure is essentially a statement about which (φ, ψ) basin each residue occupies.

  · DSSP 8-state secondary structure assigns each residue one of H (α-helix), G (3₁₀-helix), I (π-helix), E (extended β-strand), B (isolated β-bridge), T (hydrogen-bonded turn), S (bend), or '-' (coil). The assignment is computed from backbone hydrogen-bond geometry via the Kabsch–Sander algorithm.

  · P-SEA three-state annotation labels each residue as helix, strand, or coil based purely on the geometry of the Cα trace. It serves as a fallback when the full backbone (and thus DSSP) is unavailable.

Summarize the fold with a handful of shape descriptors and a per-residue structural alphabet.

  · Radius of gyration (Rg) is the root-mean-square distance of Cα atoms from their centroid — a single number for overall size and compactness. A globular domain of N residues has Rg ≈ 2.2·N^0.38 Å; an extended or disordered chain has a much larger Rg. The Cα contact count is the number of residue pairs whose Cα atoms are within 8 Å and are more than four positions apart in sequence — a standard proxy for tertiary packing density. The bounding box is the smallest axis-aligned box enclosing all Cα atoms.

  · Foldseek's 3Di representation compresses backbone geometry into a per-residue letter drawn from a learned twenty-state alphabet. It captures the tertiary interaction pattern around each residue — which residues are packed against it in space, regardless of where they are in sequence.

  · Accessible surface area quantifies burial. A residue with SASA near zero is packed into the hydrophobic core; one with SASA >100 Å² sits on the surface. Computed here via the Shrake–Rupley numerical algorithm with a 1.4 Å probe.

Ask how reliable the model is.

  · For AlphaFold models, the B-factor field carries pLDDT — the model's own estimate of local accuracy on a 0–100 scale. Regions with pLDDT<50 should be treated as essentially unmodeled; they often correspond to intrinsically disordered segments.

  · For experimental (PDB) structures, the B-factor (temperature factor) quantifies the positional spread of each atom in the crystal — a combination of thermal vibration and static disorder — in units of Å². High B-factors mark flexible loops or poorly resolved regions; low B-factors mark the rigid, well-ordered core.

  · PAE(i, j) answers: if I align the predicted and true structures on residue i, how far off (in Å) do I expect residue j to be? A block-diagonal PAE matrix with low values on the blocks and high values off-diagonal is the signature of a multi-domain protein with confidently predicted domains but uncertain inter-domain orientation.

Place it in context: what it resembles, what it is annotated as, and how it looks.

  · Structural nearest neighbors (via Foldseek easy-search vs the PDB). Reported per hit: target PDB id, E-value, and alignment TM-score. A TM-score above ~0.5 is the conventional threshold for 'same fold'.

  · Functional annotations link the protein to curated databases. InterPro entries identify conserved domains and families by matching the sequence against member-database signatures (Pfam, PROSITE, CDD, …). Gene Ontology (GO) terms describe molecular function, biological process, and cellular component in a controlled vocabulary. CATH places the structure in a hierarchical fold classification (Class/Architecture/Topology/Homologous-superfamily). The organism is the source species.

  · Plot images: a contact map (which residues are close in 3D, as an N×N binary image), a Ramachandran scatter (backbone torsion angles, revealing secondary-structure composition at a glance), and — for AlphaFold structures — a PAE heatmap (pai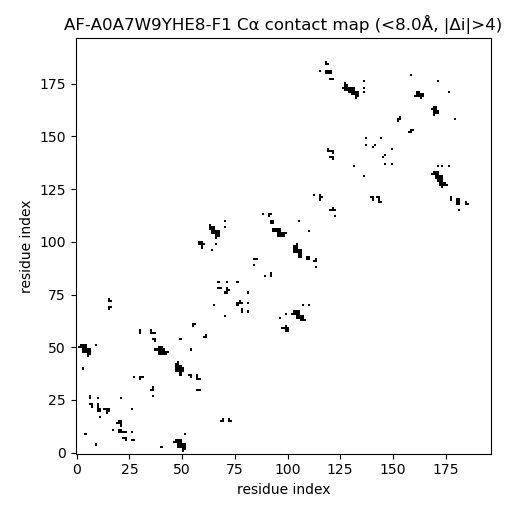rwise prediction confidence).

  · Structure images are PyMOL renders from six orthogonal camera directions. Cartoon representation draws helices as coils and strands as arrows; sticks shows the backbone as bonds; surface shows the solvent-excluded envelope. Rainbow coloring maps sequence position to hue (blue→red, N→C); chain coloring assigns a distinct color per polypeptide.